Protein AF-A0A2L2XE47-F1 (afdb_monomer)

Solvent-accessible surface area (backbone atoms only — not comparable to full-atom values): 13866 Å² total; per-residue (Å²): 134,87,82,78,83,51,96,82,73,42,60,35,23,35,33,43,46,32,23,34,74,89,66,47,81,59,50,64,66,50,85,40,84,38,67,68,94,71,84,81,82,77,73,54,87,50,62,72,46,71,28,62,59,55,68,60,57,40,31,46,31,31,35,36,43,32,41,21,32,77,87,67,52,74,50,73,71,47,74,75,47,76,51,73,46,55,30,31,43,76,44,24,40,24,31,53,39,69,54,53,90,94,59,89,71,23,40,76,92,39,46,82,50,28,44,67,56,60,94,84,79,67,85,58,56,54,27,15,30,56,17,36,40,28,36,34,41,33,27,29,18,39,40,60,48,66,60,57,74,75,22,28,27,39,33,29,70,84,79,67,49,75,45,68,42,54,68,80,44,80,44,64,82,31,58,65,51,28,37,39,30,31,37,38,41,32,34,48,44,62,70,56,66,85,73,47,39,76,48,21,29,38,33,33,41,52,53,26,42,40,92,58,87,63,62,20,38,47,88,57,70,84,90,45,65,41,76,58,31,30,32,47,61,53,51,85,80,73,74,77,87,81,82,80,77,80,85,126

Secondary structure (DSSP, 8-state):
------TT--EEEEE-EEEETTS-EEEE---EE---S---PPPP-SSSS--HHHHTT-SEEEE--EEEETT-PBPPPPPPEEEE--EEEEEEEEEESSPPTTS---BTTBGGG-EE--SSSSPPPEEEET-EEEEEEEEES-EEE--HHHHEEEEETTT--EEE--EEEEEEEE-TTSSEEEEEEEEE--S-TTT--TTEEEEE--EEEESSSS-EEES--TT--EEEEEEEEEGGGSPPP---PPP-

Structure (mmCIF, N/CA/C/O backbone):
data_AF-A0A2L2XE47-F1
#
_entry.id   AF-A0A2L2XE47-F1
#
loop_
_atom_site.group_PDB
_atom_site.id
_atom_site.type_symbol
_atom_site.label_atom_id
_atom_site.label_alt_id
_atom_site.label_comp_id
_atom_site.label_asym_id
_atom_site.label_entity_id
_atom_site.label_seq_id
_atom_site.pdbx_PDB_ins_code
_atom_site.Cartn_x
_atom_site.Cartn_y
_atom_site.Cartn_z
_atom_site.occupancy
_atom_site.B_iso_or_equiv
_atom_site.auth_seq_id
_atom_site.auth_comp_id
_atom_site.auth_asym_id
_atom_site.auth_atom_id
_atom_site.pdbx_PDB_model_num
ATOM 1 N N . MET A 1 1 ? 23.969 4.074 -41.021 1.00 41.16 1 MET A N 1
ATOM 2 C CA . MET A 1 1 ? 22.843 4.127 -40.070 1.00 41.16 1 MET A CA 1
ATOM 3 C C . MET A 1 1 ? 21.646 4.543 -40.879 1.00 41.16 1 MET A C 1
ATOM 5 O O . MET A 1 1 ? 21.640 5.656 -41.383 1.00 41.16 1 MET A O 1
ATOM 9 N N . ASP A 1 2 ? 20.745 3.603 -41.116 1.00 39.09 2 ASP A N 1
ATOM 10 C CA . ASP A 1 2 ? 19.575 3.826 -41.949 1.00 39.09 2 ASP A CA 1
ATOM 11 C C . ASP A 1 2 ? 18.466 4.413 -41.070 1.00 39.09 2 ASP A C 1
ATOM 13 O O . ASP A 1 2 ? 17.917 3.735 -40.204 1.00 39.09 2 ASP A O 1
ATOM 17 N N . THR A 1 3 ? 18.236 5.717 -41.192 1.00 47.38 3 THR A N 1
ATOM 18 C CA . THR A 1 3 ? 17.184 6.438 -40.469 1.00 47.38 3 THR A CA 1
ATOM 19 C C . THR A 1 3 ? 15.950 6.541 -41.355 1.00 47.38 3 THR A C 1
ATOM 21 O O . THR A 1 3 ? 15.516 7.637 -41.708 1.00 47.38 3 THR A O 1
ATOM 24 N N . HIS A 1 4 ? 15.377 5.401 -41.728 1.00 45.72 4 HIS A N 1
ATOM 25 C CA . HIS A 1 4 ? 14.031 5.367 -42.284 1.00 45.72 4 HIS A CA 1
ATOM 26 C C . HIS A 1 4 ? 13.018 5.445 -41.137 1.00 45.72 4 HIS A C 1
ATOM 28 O O . HIS A 1 4 ? 12.511 4.443 -40.638 1.00 45.72 4 HIS A O 1
ATOM 34 N N . TYR A 1 5 ? 12.727 6.674 -40.706 1.00 49.41 5 TYR A N 1
ATOM 35 C CA . TYR A 1 5 ? 11.488 6.973 -39.991 1.00 49.41 5 TYR A CA 1
ATOM 36 C C . TYR A 1 5 ? 10.350 6.875 -41.015 1.00 49.41 5 TYR A C 1
ATOM 38 O O . TYR A 1 5 ? 9.949 7.866 -41.623 1.00 49.41 5 TYR A O 1
ATOM 46 N N . ASP A 1 6 ? 9.903 5.654 -41.297 1.00 59.91 6 ASP A N 1
ATOM 47 C CA . ASP A 1 6 ? 8.745 5.447 -42.156 1.00 59.91 6 ASP A CA 1
ATOM 48 C C . ASP A 1 6 ? 7.484 5.815 -41.365 1.00 59.91 6 ASP A C 1
ATOM 50 O O . ASP A 1 6 ? 7.226 5.286 -40.285 1.00 59.91 6 ASP A O 1
ATOM 54 N N . SER A 1 7 ? 6.690 6.745 -41.888 1.00 56.47 7 SER A N 1
ATOM 55 C CA . SER A 1 7 ? 5.414 7.178 -41.300 1.00 56.47 7 SER A CA 1
ATOM 56 C C . SER A 1 7 ? 4.385 6.043 -41.133 1.00 56.47 7 SER A C 1
ATOM 58 O O . SER A 1 7 ? 3.375 6.220 -40.449 1.00 56.47 7 SER A O 1
ATOM 60 N N . GLY A 1 8 ? 4.645 4.872 -41.728 1.00 61.16 8 GLY A N 1
ATOM 61 C CA . GLY A 1 8 ? 3.890 3.637 -41.517 1.00 61.16 8 GLY A CA 1
ATOM 62 C C . GLY A 1 8 ? 4.333 2.792 -40.316 1.00 61.16 8 GLY A C 1
ATOM 63 O O . GLY A 1 8 ? 3.634 1.838 -39.972 1.00 61.16 8 GLY A O 1
ATOM 64 N N . ASN A 1 9 ? 5.455 3.116 -39.665 1.00 72.50 9 ASN A N 1
ATOM 65 C CA . ASN A 1 9 ? 6.064 2.252 -38.661 1.00 72.50 9 ASN A CA 1
ATOM 66 C C . ASN A 1 9 ? 5.392 2.435 -37.288 1.00 72.50 9 ASN A C 1
ATOM 68 O O . ASN A 1 9 ? 5.553 3.457 -36.618 1.00 72.50 9 ASN A O 1
ATOM 72 N N . ARG A 1 10 ? 4.571 1.459 -36.884 1.00 84.56 10 ARG A N 1
ATOM 73 C CA . ARG A 1 10 ? 3.779 1.502 -35.644 1.00 84.56 10 ARG A C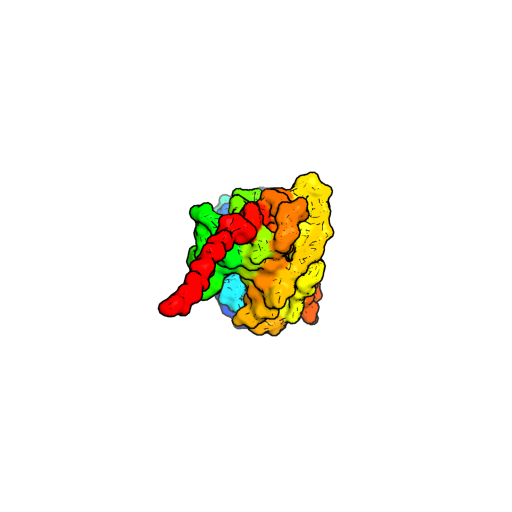A 1
ATOM 74 C C . ARG A 1 10 ? 4.278 0.463 -34.655 1.00 84.56 10 ARG A C 1
ATOM 76 O O . ARG A 1 10 ? 4.483 -0.688 -35.029 1.00 84.56 10 ARG A O 1
ATOM 83 N N . GLN A 1 11 ? 4.387 0.854 -33.386 1.00 89.62 11 GLN A N 1
ATOM 84 C CA . GLN A 1 11 ? 4.669 -0.084 -32.302 1.00 89.62 11 GLN A CA 1
ATOM 85 C C . GLN A 1 11 ? 3.565 -1.145 -32.220 1.00 89.62 11 GLN A C 1
ATOM 87 O O . GLN A 1 11 ? 2.381 -0.822 -32.106 1.00 89.62 11 GLN A O 1
ATOM 92 N N . TYR A 1 12 ? 3.983 -2.404 -32.220 1.00 93.06 12 TYR A N 1
ATOM 93 C CA . TYR A 1 12 ? 3.144 -3.578 -32.009 1.00 93.06 12 TYR A CA 1
ATOM 94 C C . TYR A 1 12 ? 3.349 -4.187 -30.622 1.00 93.06 12 TYR A C 1
ATOM 96 O O . TYR A 1 12 ? 2.395 -4.657 -30.002 1.00 93.06 12 TYR A O 1
ATOM 104 N N . ALA A 1 13 ? 4.583 -4.169 -30.121 1.00 95.75 13 ALA A N 1
ATOM 105 C CA . ALA A 1 13 ? 4.912 -4.707 -28.811 1.00 95.75 13 ALA A CA 1
ATOM 106 C C . ALA A 1 13 ? 6.063 -3.949 -28.152 1.00 95.75 13 ALA A C 1
ATOM 108 O O . ALA A 1 13 ? 6.815 -3.235 -28.817 1.00 95.75 13 ALA A O 1
ATOM 109 N N . TYR A 1 14 ? 6.226 -4.149 -26.847 1.00 96.06 14 TYR A N 1
ATOM 110 C CA . TYR A 1 14 ? 7.362 -3.647 -26.080 1.00 96.06 14 TYR A CA 1
ATOM 111 C C . TYR A 1 14 ? 7.822 -4.643 -25.018 1.00 96.06 14 TYR A C 1
ATOM 113 O O . TYR A 1 14 ? 7.086 -5.547 -24.632 1.00 96.06 14 TYR A O 1
ATOM 121 N N . GLN A 1 15 ? 9.048 -4.461 -24.530 1.00 96.81 15 GLN A N 1
ATOM 122 C CA . GLN A 1 15 ? 9.590 -5.185 -23.384 1.00 96.81 15 GLN A CA 1
ATOM 123 C C . GLN A 1 15 ? 10.389 -4.228 -22.506 1.00 96.81 15 GLN A C 1
ATOM 125 O O . GLN A 1 15 ? 11.232 -3.481 -23.007 1.00 96.81 15 GLN A O 1
ATOM 130 N N . ILE A 1 16 ? 10.133 -4.274 -21.199 1.00 96.62 16 ILE A N 1
ATOM 131 C CA . ILE A 1 16 ? 10.773 -3.424 -20.197 1.00 96.62 16 ILE A CA 1
ATOM 132 C C . ILE A 1 16 ? 11.303 -4.305 -19.055 1.00 96.62 16 ILE A C 1
ATOM 134 O O . ILE A 1 16 ? 10.522 -4.781 -18.226 1.00 96.62 16 ILE A O 1
ATOM 138 N N . PRO A 1 17 ? 12.622 -4.534 -18.977 1.00 96.81 17 PRO A N 1
ATOM 139 C CA . PRO A 1 17 ? 13.262 -5.021 -17.771 1.00 96.81 17 PRO A CA 1
ATOM 140 C C . PRO A 1 17 ? 13.484 -3.879 -16.778 1.00 96.81 17 PRO A C 1
ATOM 142 O O . PRO A 1 17 ? 13.877 -2.767 -17.143 1.00 96.81 17 PRO A O 1
ATOM 145 N N . PHE A 1 18 ? 13.297 -4.204 -15.508 1.00 96.81 18 PHE A N 1
ATOM 146 C CA . PHE A 1 18 ? 13.560 -3.350 -14.366 1.00 96.81 18 PHE A CA 1
ATOM 147 C C . PHE A 1 18 ? 14.605 -4.002 -13.473 1.00 96.81 18 PHE A C 1
ATOM 149 O O . PHE A 1 18 ? 14.530 -5.198 -13.177 1.00 96.81 18 PHE A O 1
ATOM 156 N N . SER A 1 19 ? 15.552 -3.208 -12.995 1.00 97.19 19 SER A N 1
ATOM 157 C CA . SER A 1 19 ? 16.570 -3.645 -12.046 1.00 97.19 19 SER A CA 1
ATOM 158 C C . SER A 1 19 ? 16.670 -2.687 -10.872 1.00 97.19 19 SER A C 1
ATOM 160 O O . SER A 1 19 ? 16.299 -1.521 -10.972 1.00 97.19 19 SER A O 1
ATOM 162 N N . THR A 1 20 ? 17.209 -3.146 -9.749 1.00 96.38 20 THR A N 1
ATOM 163 C CA . THR A 1 20 ? 17.696 -2.241 -8.708 1.00 96.38 20 THR A CA 1
ATOM 164 C C . THR A 1 20 ? 18.869 -1.427 -9.252 1.00 96.38 20 THR A C 1
ATOM 166 O O . THR A 1 20 ? 19.526 -1.824 -10.218 1.00 96.38 20 THR A O 1
ATOM 169 N N . ARG A 1 21 ? 19.207 -0.319 -8.587 1.00 90.38 21 ARG A N 1
ATOM 170 C CA . ARG A 1 21 ? 20.418 0.458 -8.904 1.00 90.38 21 ARG A CA 1
ATOM 171 C C . ARG A 1 21 ? 21.719 -0.358 -8.810 1.00 90.38 21 ARG A C 1
ATOM 173 O O . ARG A 1 21 ? 22.702 -0.041 -9.466 1.00 90.38 21 ARG A O 1
ATOM 180 N N . THR A 1 22 ? 21.722 -1.430 -8.016 1.00 89.75 22 THR A N 1
ATOM 181 C CA . THR A 1 22 ? 22.846 -2.378 -7.905 1.00 89.75 22 THR A CA 1
ATOM 182 C C . THR A 1 22 ? 22.884 -3.416 -9.034 1.00 89.75 22 THR A C 1
ATOM 184 O O . THR A 1 22 ? 23.756 -4.280 -9.031 1.00 89.75 22 THR A O 1
ATOM 187 N N . GLY A 1 23 ? 21.951 -3.353 -9.990 1.00 90.12 23 GLY A N 1
ATOM 188 C CA . GLY A 1 23 ? 21.895 -4.234 -11.157 1.00 90.12 23 GLY A CA 1
ATOM 189 C C . GLY A 1 23 ? 21.165 -5.562 -10.936 1.00 90.12 23 GLY A C 1
ATOM 190 O O . GLY A 1 23 ? 21.194 -6.417 -11.819 1.00 90.12 23 GLY A O 1
ATOM 191 N N . MET A 1 24 ? 20.493 -5.766 -9.796 1.00 95.38 24 MET A N 1
ATOM 192 C CA . MET A 1 24 ? 19.696 -6.979 -9.571 1.00 95.38 24 MET A CA 1
ATOM 193 C C . MET A 1 24 ? 18.373 -6.884 -10.328 1.00 95.38 24 MET A C 1
ATOM 195 O O . MET A 1 24 ? 17.676 -5.879 -10.208 1.00 95.38 24 MET A O 1
ATOM 199 N N . SER A 1 25 ? 18.003 -7.925 -11.075 1.00 95.50 25 SER A N 1
ATOM 200 C CA . SER A 1 25 ? 16.709 -7.971 -11.767 1.00 95.50 25 SER A CA 1
ATOM 201 C C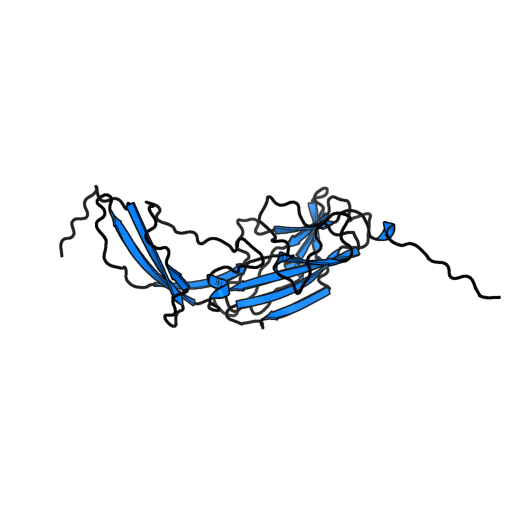 . SER A 1 25 ? 15.547 -7.920 -10.768 1.00 95.50 25 SER A C 1
ATOM 203 O O . SER A 1 25 ? 15.545 -8.651 -9.778 1.00 95.50 25 SER A O 1
ATOM 205 N N . VAL A 1 26 ? 14.569 -7.052 -11.029 1.00 94.94 26 VAL A N 1
ATOM 206 C CA . VAL A 1 26 ? 13.341 -6.893 -10.230 1.00 94.94 26 VAL A CA 1
ATOM 207 C C . VAL A 1 26 ? 12.153 -7.505 -10.959 1.00 94.94 26 VAL A C 1
ATOM 209 O O . VAL A 1 26 ? 11.362 -8.236 -10.367 1.00 94.94 26 VAL A O 1
ATOM 212 N N . MET A 1 27 ? 12.023 -7.195 -12.247 1.00 94.06 27 MET A N 1
ATOM 213 C CA . MET A 1 27 ? 10.946 -7.661 -13.112 1.00 94.06 27 MET A CA 1
ATOM 214 C C . MET A 1 27 ? 11.395 -7.566 -14.569 1.00 94.06 27 MET A C 1
ATOM 216 O O . MET A 1 27 ? 12.143 -6.666 -14.932 1.00 94.06 27 MET A O 1
ATOM 220 N N . ASP A 1 28 ? 10.873 -8.445 -15.415 1.00 95.19 28 ASP A N 1
ATOM 221 C CA . ASP A 1 28 ? 10.879 -8.277 -16.864 1.00 95.19 28 ASP A CA 1
ATOM 222 C C . ASP A 1 28 ? 9.444 -8.470 -17.355 1.00 95.19 28 ASP A C 1
ATOM 224 O O . ASP A 1 28 ? 8.791 -9.447 -16.985 1.00 95.19 28 ASP A O 1
ATOM 228 N N . THR A 1 29 ? 8.922 -7.523 -18.135 1.00 95.00 29 THR A N 1
ATOM 229 C CA . THR A 1 29 ? 7.567 -7.646 -18.690 1.00 95.00 29 THR A CA 1
ATOM 230 C C . THR A 1 29 ? 7.447 -8.792 -19.694 1.00 95.00 29 THR A C 1
ATOM 232 O O . THR A 1 29 ? 6.333 -9.207 -20.005 1.00 95.00 29 THR A O 1
ATOM 235 N N . GLY A 1 30 ? 8.567 -9.268 -20.248 1.00 95.12 30 GLY A N 1
ATOM 236 C CA . GLY A 1 30 ? 8.563 -10.029 -21.491 1.00 95.12 30 GLY A CA 1
ATOM 237 C C . GLY A 1 30 ? 8.033 -9.184 -22.655 1.00 95.12 30 GLY A C 1
ATOM 238 O O . GLY A 1 30 ? 7.841 -7.971 -22.529 1.00 95.12 30 GLY A O 1
ATOM 239 N N . MET A 1 31 ? 7.797 -9.825 -23.801 1.00 95.50 31 MET A N 1
ATOM 240 C CA . MET A 1 31 ? 7.168 -9.173 -24.950 1.00 95.50 31 MET A CA 1
ATOM 241 C C . MET A 1 31 ? 5.678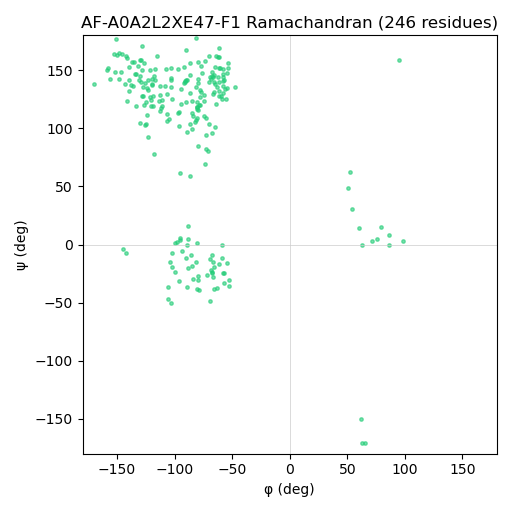 -8.956 -24.666 1.00 95.50 31 MET A C 1
ATOM 243 O O . MET A 1 31 ? 4.886 -9.897 -24.654 1.00 95.50 31 MET A O 1
ATOM 247 N N . VAL A 1 32 ? 5.294 -7.703 -24.459 1.00 94.94 32 VAL A N 1
ATOM 248 C CA . VAL A 1 32 ? 3.908 -7.284 -24.261 1.00 94.94 32 VAL A CA 1
ATOM 249 C C . VAL A 1 32 ? 3.363 -6.784 -25.590 1.00 94.94 32 VAL A C 1
ATOM 251 O O . VAL A 1 32 ? 3.809 -5.752 -26.088 1.00 94.94 32 VAL A O 1
ATOM 254 N N . ILE A 1 33 ? 2.390 -7.498 -26.160 1.00 95.12 33 ILE A N 1
ATOM 255 C CA . ILE A 1 33 ? 1.682 -7.071 -27.376 1.00 95.12 33 ILE A CA 1
ATOM 256 C C . ILE A 1 33 ? 0.798 -5.875 -27.017 1.00 95.12 33 ILE A C 1
ATOM 258 O O . ILE A 1 33 ? -0.233 -6.020 -26.360 1.00 95.12 33 ILE A O 1
ATOM 262 N N . SER A 1 34 ? 1.240 -4.679 -27.396 1.00 92.25 34 SER A N 1
ATOM 263 C CA . SER A 1 34 ? 0.568 -3.417 -27.115 1.00 92.25 34 SER A CA 1
ATOM 264 C C . SER A 1 34 ? 1.209 -2.275 -27.904 1.00 92.25 34 SER A C 1
ATOM 266 O O . SER A 1 34 ? 2.431 -2.120 -27.944 1.00 92.25 34 SER A O 1
ATOM 268 N N . SER A 1 35 ? 0.366 -1.405 -28.457 1.00 88.44 35 SER A N 1
ATOM 269 C CA . SER A 1 35 ? 0.768 -0.113 -29.022 1.00 88.44 35 SER A CA 1
ATOM 270 C C . SER A 1 35 ? 0.776 1.014 -27.977 1.00 88.44 35 SER A C 1
ATOM 272 O O . SER A 1 35 ? 0.925 2.184 -28.327 1.00 88.44 35 SER A O 1
ATOM 274 N N . GLY A 1 36 ? 0.534 0.691 -26.702 1.00 87.62 36 GLY A N 1
ATOM 275 C CA . GLY A 1 36 ? 0.513 1.655 -25.609 1.00 87.62 36 GLY A CA 1
ATOM 276 C C . GLY A 1 36 ? 1.891 2.269 -25.368 1.00 87.62 36 GLY A C 1
ATOM 277 O O . GLY A 1 36 ? 2.906 1.577 -25.393 1.00 87.62 36 GLY A O 1
ATOM 278 N N . GLN A 1 37 ? 1.912 3.573 -25.102 1.00 86.31 37 GLN A N 1
ATOM 279 C CA . GLN A 1 37 ? 3.132 4.332 -24.793 1.00 86.31 37 GLN A CA 1
ATOM 280 C C . GLN A 1 37 ? 3.385 4.466 -23.285 1.00 86.31 37 GLN A C 1
ATOM 282 O O . GLN A 1 37 ? 4.286 5.180 -22.856 1.00 86.31 37 GLN A O 1
ATOM 287 N N . SER A 1 38 ? 2.573 3.802 -22.465 1.00 87.12 38 SER A N 1
ATOM 288 C CA . SER A 1 38 ? 2.709 3.785 -21.017 1.00 87.12 38 SER A CA 1
ATOM 289 C C . SER A 1 38 ? 2.558 2.364 -20.491 1.00 87.12 38 SER A C 1
ATOM 291 O O . SER A 1 38 ? 1.808 1.547 -21.029 1.00 87.12 38 SER A O 1
ATOM 293 N N . TYR A 1 39 ? 3.285 2.080 -19.415 1.00 86.94 39 TYR A N 1
ATOM 294 C CA . TYR A 1 39 ? 3.180 0.836 -18.671 1.00 86.94 39 TYR A CA 1
ATOM 295 C C . TYR A 1 39 ? 2.782 1.156 -17.234 1.00 86.94 39 TYR A C 1
ATOM 297 O O . TYR A 1 39 ? 3.446 1.931 -16.543 1.00 86.94 39 TYR A O 1
ATOM 305 N N . VAL A 1 40 ? 1.682 0.558 -16.783 1.00 83.06 40 VAL A N 1
ATOM 306 C CA . VAL A 1 40 ? 1.207 0.681 -15.406 1.00 83.06 40 VAL A CA 1
ATOM 307 C C . VAL A 1 40 ? 1.495 -0.633 -14.706 1.00 83.06 40 VAL A C 1
ATOM 309 O O . VAL A 1 40 ? 0.881 -1.653 -15.004 1.00 83.06 40 VAL A O 1
ATOM 312 N N . TYR A 1 41 ? 2.411 -0.609 -13.744 1.00 78.25 41 TYR A N 1
ATOM 313 C CA . TYR A 1 41 ? 2.669 -1.795 -12.942 1.00 78.25 41 TYR A CA 1
ATOM 314 C C . TYR A 1 41 ? 1.479 -2.091 -12.008 1.00 78.25 41 TYR A C 1
ATOM 316 O O . TYR A 1 41 ? 0.912 -1.154 -11.414 1.00 78.25 41 TYR A O 1
ATOM 324 N N . PRO A 1 42 ? 1.115 -3.375 -11.836 1.00 72.38 42 PRO A N 1
ATOM 325 C CA . PRO A 1 42 ? 0.013 -3.771 -10.973 1.00 72.38 42 PRO A CA 1
ATOM 326 C C . PRO A 1 42 ? 0.356 -3.541 -9.496 1.00 72.38 42 PRO A C 1
ATOM 328 O O . PRO A 1 42 ? 1.495 -3.718 -9.060 1.00 72.38 42 PRO A O 1
ATOM 331 N N . LYS A 1 43 ? -0.651 -3.144 -8.713 1.00 73.75 43 LYS A N 1
ATOM 332 C CA . LYS A 1 43 ? -0.569 -3.137 -7.245 1.00 73.75 43 LYS A CA 1
ATOM 333 C C . LYS A 1 43 ? -0.548 -4.575 -6.711 1.00 73.75 43 LYS A C 1
ATOM 335 O O . LYS A 1 43 ? -0.953 -5.501 -7.411 1.00 73.75 43 LYS A O 1
ATOM 340 N N . ALA A 1 44 ? -0.126 -4.766 -5.461 1.00 80.88 44 ALA A N 1
ATOM 341 C CA . ALA A 1 44 ? -0.271 -6.068 -4.811 1.00 80.88 44 ALA A CA 1
ATOM 342 C C . ALA A 1 44 ? -1.752 -6.482 -4.771 1.00 80.88 44 ALA A C 1
ATOM 344 O O . ALA A 1 44 ? -2.585 -5.734 -4.261 1.00 80.88 44 ALA A O 1
ATOM 345 N N . ALA A 1 45 ? -2.062 -7.665 -5.301 1.00 75.00 45 ALA A N 1
ATOM 346 C CA . ALA A 1 45 ? -3.434 -8.166 -5.393 1.00 75.00 45 ALA A CA 1
ATOM 347 C C . ALA A 1 45 ? -3.882 -8.939 -4.142 1.00 75.00 45 ALA A C 1
ATOM 349 O O . ALA A 1 45 ? -5.075 -9.103 -3.916 1.00 75.00 45 ALA A O 1
ATOM 350 N N . THR A 1 46 ? -2.941 -9.435 -3.333 1.00 87.44 46 THR A N 1
ATOM 351 C CA . THR A 1 46 ? -3.240 -10.272 -2.165 1.00 87.44 46 THR A CA 1
ATOM 352 C C . THR A 1 46 ? -2.415 -9.835 -0.951 1.00 87.44 46 THR A C 1
ATOM 354 O O . THR A 1 46 ? -1.343 -9.222 -1.084 1.00 87.44 46 THR A O 1
ATOM 357 N N . PRO A 1 47 ? -2.872 -10.154 0.270 1.00 86.19 47 PRO A N 1
ATOM 358 C CA . PRO A 1 47 ? -2.129 -9.794 1.471 1.00 86.19 47 PRO A CA 1
ATOM 359 C C . PRO A 1 47 ? -0.858 -10.640 1.652 1.00 86.19 47 PRO A C 1
ATOM 361 O O . PRO A 1 47 ? 0.125 -10.159 2.226 1.00 86.19 47 PRO A O 1
ATOM 364 N N . VAL A 1 48 ? -0.836 -11.858 1.102 1.00 89.94 48 VAL A N 1
ATOM 365 C CA . VAL A 1 48 ? 0.312 -12.780 1.151 1.00 89.94 48 VAL A CA 1
ATOM 366 C C . VAL A 1 48 ? 1.393 -12.442 0.127 1.00 89.94 48 VAL A C 1
ATOM 368 O O . VAL A 1 48 ? 2.571 -12.646 0.405 1.00 89.94 48 VAL A O 1
ATOM 371 N N . SER A 1 49 ? 1.024 -11.875 -1.024 1.00 89.25 49 SER A N 1
ATOM 372 C CA . SER A 1 49 ? 1.961 -11.580 -2.111 1.00 89.25 49 SER A CA 1
ATOM 373 C C . SER A 1 49 ? 2.240 -10.075 -2.196 1.00 89.25 49 SER A C 1
ATOM 375 O O . SER A 1 49 ? 1.364 -9.315 -2.617 1.00 89.25 49 SER A O 1
ATOM 377 N N . PRO A 1 50 ? 3.429 -9.597 -1.777 1.00 89.38 50 PRO A N 1
ATOM 378 C CA . PRO A 1 50 ? 3.828 -8.207 -1.982 1.00 89.38 50 PRO A CA 1
ATOM 379 C C . PRO A 1 50 ? 3.926 -7.820 -3.456 1.00 89.38 50 PRO A C 1
ATOM 381 O O . PRO A 1 50 ? 4.033 -8.675 -4.333 1.00 89.38 50 PRO A O 1
ATOM 384 N N . SER A 1 51 ? 3.907 -6.509 -3.717 1.00 89.44 51 SER A N 1
ATOM 385 C CA . SER A 1 51 ? 4.290 -5.975 -5.023 1.00 89.44 51 SER A CA 1
ATOM 386 C C . SER A 1 51 ? 5.750 -6.349 -5.304 1.00 89.44 51 SER A C 1
ATOM 388 O O . SER A 1 51 ? 6.552 -6.500 -4.376 1.00 89.44 51 SER A O 1
ATOM 390 N N . VAL A 1 52 ? 6.115 -6.483 -6.582 1.00 91.00 52 VAL A N 1
ATOM 391 C CA . VAL A 1 52 ? 7.509 -6.766 -6.976 1.00 91.00 52 VAL A CA 1
ATOM 392 C C . VAL A 1 52 ? 8.474 -5.702 -6.445 1.00 91.00 52 VAL A C 1
ATOM 394 O O . VAL A 1 52 ? 9.584 -6.026 -6.032 1.00 91.00 52 VAL A O 1
ATOM 397 N N . TRP A 1 53 ? 8.012 -4.454 -6.363 1.00 91.69 53 TRP A N 1
ATOM 398 C CA . TRP A 1 53 ? 8.772 -3.309 -5.872 1.00 91.69 53 TRP A CA 1
ATOM 399 C C . TRP A 1 53 ? 9.040 -3.383 -4.371 1.00 91.69 53 TRP A C 1
ATOM 401 O O . TRP A 1 53 ? 10.186 -3.280 -3.945 1.00 91.69 53 TRP A O 1
ATOM 411 N N . TRP A 1 54 ? 8.020 -3.657 -3.554 1.00 92.44 54 TRP A N 1
ATOM 412 C CA . TRP A 1 54 ? 8.238 -3.852 -2.121 1.00 92.44 54 TRP A CA 1
ATOM 413 C C . TRP A 1 54 ? 9.080 -5.097 -1.844 1.00 92.44 54 TRP A C 1
ATOM 415 O O . TRP A 1 54 ? 9.939 -5.107 -0.962 1.00 92.44 54 TRP A O 1
ATOM 425 N N . ASN A 1 55 ? 8.856 -6.169 -2.608 1.00 92.62 55 ASN A N 1
ATOM 426 C CA . ASN A 1 55 ? 9.597 -7.412 -2.438 1.00 92.62 55 ASN A CA 1
ATOM 427 C C . ASN A 1 55 ? 11.080 -7.269 -2.806 1.00 92.62 55 ASN A C 1
ATOM 429 O O . ASN A 1 55 ? 11.912 -7.967 -2.231 1.00 92.62 55 ASN A O 1
ATOM 433 N N . SER A 1 56 ? 11.424 -6.343 -3.709 1.00 93.81 56 SER A N 1
ATOM 434 C CA . SER A 1 56 ? 12.811 -6.100 -4.113 1.00 93.81 56 SER A CA 1
ATOM 435 C C . SER A 1 56 ? 13.666 -5.463 -3.016 1.00 93.81 56 SER A C 1
ATOM 437 O O . SER A 1 56 ? 14.882 -5.391 -3.180 1.00 93.81 56 SER A O 1
ATOM 439 N N . ARG A 1 57 ? 13.056 -4.955 -1.931 1.00 94.44 57 ARG A N 1
ATOM 440 C CA . ARG A 1 57 ? 13.749 -4.258 -0.827 1.00 94.44 57 ARG A CA 1
ATOM 441 C C . ARG A 1 57 ? 14.622 -3.091 -1.293 1.00 94.44 57 ARG A C 1
ATOM 443 O O . ARG A 1 57 ? 15.634 -2.772 -0.676 1.00 94.44 57 ARG A O 1
ATOM 450 N N . ALA A 1 58 ? 14.214 -2.455 -2.382 1.00 94.88 58 ALA A N 1
ATOM 451 C CA . ALA A 1 58 ? 14.884 -1.309 -2.970 1.00 94.88 58 ALA A CA 1
ATOM 452 C C . ALA A 1 58 ? 13.866 -0.188 -3.176 1.00 94.88 58 ALA A C 1
ATOM 454 O O . ALA A 1 58 ? 12.671 -0.391 -2.994 1.00 94.88 58 ALA A O 1
ATOM 455 N N . TRP A 1 59 ? 14.356 0.989 -3.536 1.00 93.88 59 TRP A N 1
ATOM 456 C CA . TRP A 1 59 ? 13.517 2.131 -3.902 1.00 93.88 59 TRP A CA 1
ATOM 457 C C . TRP A 1 59 ? 14.106 2.952 -5.056 1.00 93.88 59 TRP A C 1
ATOM 459 O O . TRP A 1 59 ? 13.434 3.826 -5.590 1.00 93.88 59 TRP A O 1
ATOM 469 N N . GLN A 1 60 ? 15.341 2.638 -5.463 1.00 95.38 60 GLN A N 1
ATOM 470 C CA . GLN A 1 60 ? 16.029 3.202 -6.620 1.00 95.38 60 GLN A CA 1
ATOM 471 C C . GLN A 1 60 ? 16.212 2.101 -7.659 1.00 95.38 60 GLN A C 1
ATOM 473 O O . GLN A 1 60 ? 16.738 1.019 -7.354 1.00 95.38 60 GLN A O 1
ATOM 478 N N . TYR A 1 61 ? 15.794 2.391 -8.880 1.00 96.19 61 TYR A N 1
ATOM 479 C CA . TYR A 1 61 ? 15.650 1.412 -9.938 1.00 96.19 61 TYR A CA 1
ATOM 480 C C . TYR A 1 61 ? 16.179 1.950 -11.258 1.00 96.19 61 TYR A C 1
ATOM 482 O O . TYR A 1 61 ? 16.217 3.156 -11.475 1.00 96.19 61 TYR A O 1
ATOM 490 N N . GLY A 1 62 ? 16.537 1.028 -12.140 1.00 96.44 62 GLY A N 1
ATOM 491 C CA . GLY A 1 62 ? 16.840 1.289 -13.535 1.00 96.44 62 GLY A CA 1
ATOM 492 C C . GLY A 1 62 ? 15.848 0.567 -14.440 1.00 96.44 62 GLY A C 1
ATOM 493 O O . GLY A 1 62 ? 15.323 -0.493 -14.086 1.00 96.44 62 GLY A O 1
ATOM 494 N N . TRP A 1 63 ? 15.604 1.125 -15.618 1.00 96.12 63 TRP A N 1
ATOM 495 C CA . TRP A 1 63 ? 14.852 0.484 -16.690 1.00 96.12 63 TRP A CA 1
ATOM 496 C C . TRP A 1 63 ? 15.472 0.788 -18.049 1.00 96.12 63 TRP A C 1
ATOM 498 O O . TRP A 1 63 ? 16.229 1.741 -18.227 1.00 96.12 63 TRP A O 1
ATOM 508 N N . ARG A 1 64 ? 15.137 -0.044 -19.026 1.00 96.38 64 ARG A N 1
ATOM 509 C CA . ARG A 1 64 ? 15.374 0.194 -20.454 1.00 96.38 64 ARG A CA 1
ATOM 510 C C . ARG A 1 64 ? 14.220 -0.418 -21.229 1.00 96.38 64 ARG A C 1
ATOM 512 O O . ARG A 1 64 ? 13.494 -1.239 -20.681 1.00 96.38 64 ARG A O 1
ATOM 519 N N . ILE A 1 65 ? 14.051 -0.050 -22.487 1.00 96.81 65 ILE A N 1
ATOM 520 C CA . ILE A 1 65 ? 12.961 -0.562 -23.318 1.00 96.81 65 ILE A CA 1
ATOM 521 C C . ILE A 1 65 ? 13.481 -0.982 -24.682 1.00 96.81 65 ILE A C 1
ATOM 523 O O . ILE A 1 65 ? 14.405 -0.376 -25.221 1.00 96.81 65 ILE A O 1
ATOM 527 N N . LYS A 1 66 ? 12.871 -2.018 -25.241 1.00 95.94 66 LYS A N 1
ATOM 528 C CA . LYS A 1 66 ? 12.890 -2.280 -26.678 1.00 95.94 66 LYS A CA 1
ATOM 529 C C . LYS A 1 66 ? 11.464 -2.444 -27.174 1.00 95.94 66 LYS A C 1
ATOM 531 O O . LYS A 1 66 ? 10.568 -2.777 -26.392 1.00 95.94 66 LYS A O 1
ATOM 536 N N . VAL A 1 67 ? 11.265 -2.202 -28.459 1.00 95.88 67 VAL A N 1
ATOM 537 C CA . VAL A 1 67 ? 9.959 -2.272 -29.109 1.00 95.88 67 VAL A CA 1
ATOM 538 C C . VAL A 1 67 ? 10.029 -3.133 -30.359 1.00 95.88 67 VAL A C 1
ATOM 540 O O . VAL A 1 67 ? 11.100 -3.331 -30.928 1.00 95.88 67 VAL A O 1
ATOM 543 N N . TRP A 1 68 ? 8.874 -3.630 -30.778 1.00 94.94 68 TRP A N 1
ATOM 544 C CA . TRP A 1 68 ? 8.693 -4.285 -32.065 1.00 94.94 68 TRP A CA 1
ATOM 545 C C . TRP A 1 68 ? 7.719 -3.482 -32.903 1.00 94.94 68 TRP A C 1
ATOM 547 O O . TRP A 1 68 ? 6.724 -2.971 -32.374 1.00 94.94 68 TRP A O 1
ATOM 557 N N . ASP A 1 69 ? 7.986 -3.399 -34.198 1.00 91.56 69 ASP A N 1
ATOM 558 C CA . ASP A 1 69 ? 7.034 -2.849 -35.153 1.00 91.56 69 ASP A CA 1
ATOM 559 C C . ASP A 1 69 ? 5.958 -3.864 -35.579 1.00 91.56 69 ASP A C 1
ATOM 561 O O . ASP A 1 69 ? 5.953 -5.027 -35.164 1.00 91.56 69 ASP A O 1
ATOM 565 N N . ALA A 1 70 ? 5.023 -3.413 -36.417 1.00 88.81 70 ALA A N 1
ATOM 566 C CA . ALA A 1 70 ? 3.929 -4.222 -36.954 1.00 88.81 70 ALA A CA 1
ATOM 567 C C . ALA A 1 70 ? 4.381 -5.424 -37.805 1.00 88.81 70 ALA A C 1
ATOM 569 O O . ALA A 1 70 ? 3.583 -6.335 -38.026 1.00 88.81 70 ALA A O 1
ATOM 570 N N . TRP A 1 71 ? 5.634 -5.449 -38.264 1.00 89.12 71 TRP A N 1
ATOM 571 C CA . TRP A 1 71 ? 6.221 -6.558 -39.019 1.00 89.12 71 TRP A CA 1
ATOM 572 C C . TRP A 1 71 ? 7.049 -7.497 -38.134 1.00 89.12 71 TRP A C 1
ATOM 574 O O . TRP A 1 71 ? 7.610 -8.475 -38.627 1.00 89.12 71 TRP A O 1
ATOM 584 N N . GLY A 1 72 ? 7.093 -7.237 -36.824 1.00 88.62 72 GLY A N 1
ATOM 585 C CA . GLY A 1 72 ? 7.826 -8.041 -35.854 1.00 88.62 72 GLY A CA 1
ATOM 586 C C . GLY A 1 72 ? 9.326 -7.756 -35.829 1.00 88.62 72 GLY A C 1
ATOM 587 O O . GLY A 1 72 ? 10.072 -8.553 -35.259 1.00 88.62 72 GLY A O 1
ATOM 588 N N . LEU A 1 73 ? 9.786 -6.645 -36.413 1.00 92.31 73 LEU A N 1
ATOM 589 C CA . LEU A 1 73 ? 11.187 -6.248 -36.339 1.00 92.31 73 LEU A CA 1
ATOM 590 C C . LEU A 1 73 ? 11.486 -5.626 -34.971 1.00 92.31 73 LEU A C 1
ATOM 592 O O . LEU A 1 73 ? 10.808 -4.699 -34.532 1.00 92.31 73 LEU A O 1
ATOM 596 N N . GLU A 1 74 ? 12.513 -6.146 -34.299 1.00 94.62 74 GLU A N 1
ATOM 597 C CA . GLU A 1 74 ? 12.962 -5.688 -32.982 1.00 94.62 74 GLU A CA 1
ATOM 598 C C . GLU A 1 74 ? 13.856 -4.441 -33.088 1.00 94.62 74 GLU A C 1
ATOM 600 O O . GLU A 1 74 ? 14.801 -4.400 -33.879 1.00 94.62 74 GLU A O 1
ATOM 605 N N . SER A 1 75 ? 13.615 -3.447 -32.230 1.00 94.62 75 SER A N 1
ATOM 606 C CA . SER A 1 75 ? 14.539 -2.331 -32.024 1.00 94.62 75 SER A CA 1
ATOM 607 C C . SER A 1 75 ? 15.730 -2.743 -31.148 1.00 94.62 75 SER A C 1
ATOM 609 O O . SER A 1 75 ? 15.581 -3.566 -30.243 1.00 94.62 75 SER A O 1
ATOM 611 N N . PRO A 1 76 ? 16.897 -2.085 -31.270 1.00 96.62 76 PRO A N 1
ATOM 612 C CA . PRO A 1 76 ? 17.894 -2.116 -30.206 1.00 96.62 76 PRO A CA 1
ATOM 613 C C . PRO A 1 76 ? 17.288 -1.686 -28.861 1.00 96.62 76 PRO A C 1
ATOM 615 O O . PRO A 1 76 ? 16.306 -0.936 -28.815 1.00 96.62 76 PRO A O 1
ATOM 618 N N . TRP A 1 77 ? 17.901 -2.123 -27.762 1.00 97.25 77 TRP A N 1
ATOM 619 C CA . TRP A 1 77 ? 17.577 -1.597 -26.438 1.00 97.25 77 TRP A CA 1
ATOM 620 C C . TRP A 1 77 ? 17.862 -0.097 -26.366 1.00 97.25 77 TRP A C 1
ATOM 622 O O . TRP A 1 77 ? 18.898 0.371 -26.842 1.00 97.25 77 TRP A O 1
ATOM 632 N N . SER A 1 78 ? 16.979 0.643 -25.702 1.00 96.56 78 SER A N 1
ATOM 633 C CA . SER A 1 78 ? 17.250 2.016 -25.298 1.00 96.56 78 SER A CA 1
ATOM 634 C C . SER A 1 78 ? 18.438 2.077 -24.336 1.00 96.56 78 SER A C 1
ATOM 636 O O . SER A 1 78 ? 18.775 1.102 -23.652 1.00 96.56 78 SER A O 1
ATOM 638 N N . ASN A 1 79 ? 19.013 3.271 -24.196 1.00 96.50 79 ASN A N 1
ATOM 639 C CA . ASN A 1 79 ? 19.868 3.563 -23.051 1.00 96.50 79 ASN A CA 1
ATOM 640 C C . ASN A 1 79 ? 19.084 3.346 -21.747 1.00 96.50 79 ASN A C 1
ATOM 642 O O . ASN A 1 79 ? 17.872 3.587 -21.698 1.00 96.50 79 ASN A O 1
ATOM 646 N N . GLY A 1 80 ? 19.785 2.892 -20.707 1.00 94.38 80 GLY A N 1
ATOM 647 C CA . GLY A 1 80 ? 19.214 2.747 -19.372 1.00 94.38 80 GLY A CA 1
ATOM 648 C C . GLY A 1 80 ? 18.844 4.101 -18.772 1.00 94.38 80 GLY A C 1
ATOM 649 O O . GLY A 1 80 ? 19.516 5.100 -19.030 1.00 94.38 80 GLY A O 1
ATOM 650 N N . GLN A 1 81 ? 17.769 4.122 -17.995 1.00 95.50 81 GLN A N 1
ATOM 651 C CA . GLN A 1 81 ? 17.280 5.284 -17.263 1.00 95.50 81 GLN A CA 1
ATOM 652 C C . GLN A 1 81 ? 17.002 4.895 -15.816 1.00 95.50 81 GLN A C 1
ATOM 654 O O . GLN A 1 81 ? 16.475 3.812 -15.561 1.00 95.50 81 GLN A O 1
ATOM 659 N N . ASP A 1 82 ? 17.313 5.798 -14.892 1.00 95.19 82 ASP A N 1
ATOM 660 C CA . ASP A 1 82 ? 17.071 5.602 -13.466 1.00 95.19 82 ASP A CA 1
ATOM 661 C C . ASP A 1 82 ? 15.768 6.278 -13.030 1.00 95.19 82 ASP A C 1
ATOM 663 O O . ASP A 1 82 ? 15.335 7.283 -13.598 1.00 95.19 82 ASP A O 1
ATOM 667 N N . PHE A 1 83 ? 15.140 5.725 -11.998 1.00 93.12 83 PHE A N 1
ATOM 668 C CA . PHE A 1 83 ? 13.986 6.311 -11.331 1.00 93.12 83 PHE A CA 1
ATOM 669 C C . PHE A 1 83 ? 13.909 5.862 -9.873 1.00 93.12 83 PHE A C 1
ATOM 671 O O . PHE A 1 83 ? 14.525 4.878 -9.456 1.00 93.12 83 PHE A O 1
ATOM 678 N N . GLU A 1 84 ? 13.114 6.583 -9.093 1.00 93.06 84 GLU A N 1
ATOM 679 C CA . GLU A 1 84 ? 12.905 6.313 -7.676 1.00 93.06 84 GLU A CA 1
ATOM 680 C C . GLU A 1 84 ? 11.412 6.117 -7.404 1.00 93.06 84 GLU A C 1
ATOM 682 O O . GLU A 1 84 ? 10.568 6.802 -7.986 1.00 93.06 84 GLU A O 1
ATOM 687 N N . ILE A 1 85 ? 11.078 5.171 -6.525 1.00 91.25 85 ILE A N 1
ATOM 688 C CA . ILE A 1 85 ? 9.715 4.984 -6.025 1.00 91.25 85 ILE A CA 1
ATOM 689 C C . ILE A 1 85 ? 9.699 5.362 -4.550 1.00 91.25 85 ILE A C 1
ATOM 691 O O . ILE A 1 85 ? 10.340 4.715 -3.725 1.00 91.25 85 ILE A O 1
ATOM 695 N N . ILE A 1 86 ? 8.920 6.390 -4.226 1.00 92.19 86 ILE A N 1
ATOM 696 C CA . ILE A 1 86 ? 8.626 6.805 -2.857 1.00 92.19 86 ILE A CA 1
ATOM 697 C C . ILE A 1 86 ? 7.108 6.828 -2.718 1.00 92.19 86 ILE A C 1
ATOM 699 O O . ILE A 1 86 ? 6.439 7.700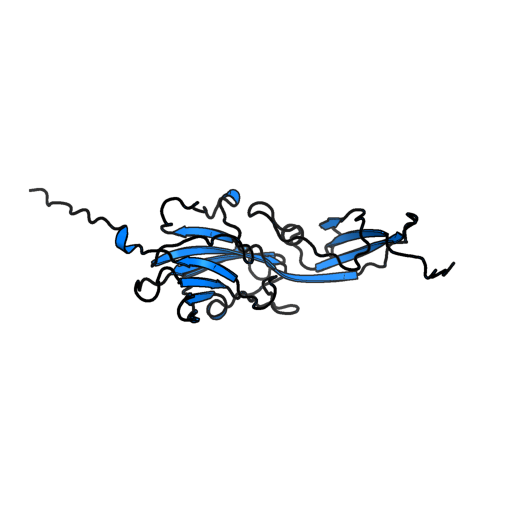 -3.268 1.00 92.19 86 ILE A O 1
ATOM 703 N N . ALA A 1 87 ? 6.550 5.815 -2.058 1.00 90.31 87 ALA A N 1
ATOM 704 C CA . ALA A 1 87 ? 5.105 5.623 -1.999 1.00 90.31 87 ALA A CA 1
ATOM 705 C C . ALA A 1 87 ? 4.677 4.781 -0.795 1.00 90.31 87 ALA A C 1
ATOM 707 O O . ALA A 1 87 ? 5.397 3.889 -0.340 1.00 90.31 87 ALA A O 1
ATOM 708 N N . LEU A 1 88 ? 3.455 5.029 -0.325 1.00 89.94 88 LEU A N 1
ATOM 709 C CA . LEU A 1 88 ? 2.744 4.138 0.587 1.00 89.94 88 LEU A CA 1
ATOM 710 C C . LEU A 1 88 ? 1.891 3.163 -0.232 1.00 89.94 88 LEU A C 1
ATOM 712 O O . LEU A 1 88 ? 1.254 3.544 -1.218 1.00 89.94 88 LEU A O 1
ATOM 716 N N . GLU A 1 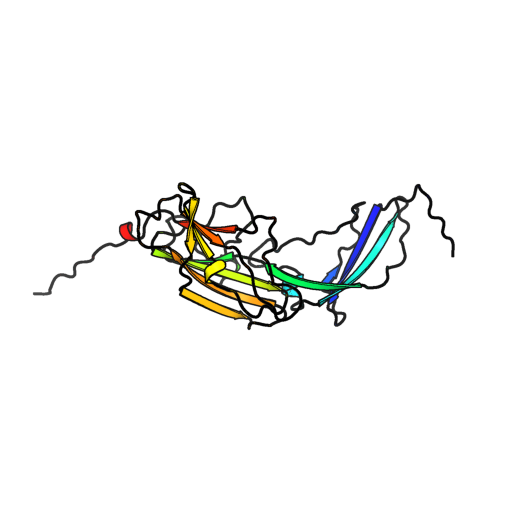89 ? 1.854 1.898 0.174 1.00 86.69 89 GLU A N 1
ATOM 717 C CA . GLU A 1 89 ? 1.078 0.867 -0.508 1.00 86.69 89 GLU A CA 1
ATOM 718 C C . GLU A 1 89 ? 0.607 -0.260 0.428 1.00 86.69 89 GLU A C 1
ATOM 720 O O . GLU A 1 89 ? 0.907 -0.308 1.620 1.00 86.69 89 GLU A O 1
ATOM 725 N N . ARG A 1 90 ? -0.170 -1.192 -0.138 1.00 86.38 90 ARG A N 1
ATOM 726 C CA . ARG A 1 90 ? -0.649 -2.426 0.513 1.00 86.38 90 ARG A CA 1
ATOM 727 C C . ARG A 1 90 ? -1.300 -2.214 1.882 1.00 86.38 90 ARG A C 1
ATOM 729 O O . ARG A 1 90 ? -0.997 -2.938 2.836 1.00 86.38 90 ARG A O 1
ATOM 736 N N . LEU A 1 91 ? -2.224 -1.262 1.950 1.00 89.00 91 LEU A N 1
ATOM 737 C CA . LEU A 1 91 ? -3.074 -1.079 3.119 1.00 89.00 91 LEU A CA 1
ATOM 738 C C . LEU A 1 91 ? -3.910 -2.334 3.337 1.00 89.00 91 LEU A C 1
ATOM 740 O O . LEU A 1 91 ? -4.574 -2.831 2.424 1.00 89.00 91 LEU A O 1
ATOM 744 N N . ARG A 1 92 ? -3.867 -2.854 4.559 1.00 91.00 92 ARG A N 1
ATOM 745 C CA . ARG A 1 92 ? -4.634 -4.037 4.940 1.00 91.00 92 ARG A CA 1
ATOM 746 C C . ARG A 1 92 ? -5.037 -3.975 6.398 1.00 91.00 92 ARG A C 1
ATOM 748 O O . ARG A 1 92 ? -4.244 -3.560 7.240 1.00 91.00 92 ARG A O 1
ATOM 755 N N . VAL A 1 93 ? -6.238 -4.445 6.699 1.00 93.56 93 VAL A N 1
ATOM 756 C CA . VAL A 1 93 ? -6.651 -4.687 8.078 1.00 93.56 93 VAL A CA 1
ATOM 757 C C . VAL A 1 93 ? -6.073 -6.023 8.524 1.00 93.56 93 VAL A C 1
ATOM 759 O O . VAL A 1 93 ? -6.364 -7.065 7.936 1.00 93.56 93 VAL A O 1
ATOM 762 N N . SER A 1 94 ? -5.227 -5.982 9.549 1.00 94.69 94 SER A N 1
ATOM 763 C CA . SER A 1 94 ? -4.531 -7.150 10.095 1.00 94.69 94 SER A CA 1
ATOM 764 C C . SER A 1 94 ? -5.117 -7.651 11.408 1.00 94.69 94 SER A C 1
ATOM 766 O O . SER A 1 94 ? -4.822 -8.768 11.819 1.00 94.69 94 SER A O 1
ATOM 768 N N . LYS A 1 95 ? -5.952 -6.852 12.076 1.00 95.00 95 LYS A N 1
ATOM 769 C CA . LYS A 1 95 ? -6.650 -7.265 13.295 1.00 95.00 95 LYS A CA 1
ATOM 770 C C . LYS A 1 95 ? -7.917 -6.448 13.492 1.00 95.00 95 LYS A C 1
ATOM 772 O O . LYS A 1 95 ? -7.915 -5.242 13.256 1.00 95.00 95 LYS A O 1
ATOM 777 N N . ILE A 1 96 ? -8.969 -7.093 13.985 1.00 92.06 96 ILE A N 1
ATOM 778 C CA . ILE A 1 96 ? -10.192 -6.431 14.448 1.00 92.06 96 ILE A CA 1
ATOM 779 C C . ILE A 1 96 ? -10.493 -6.917 15.863 1.00 92.06 96 ILE A C 1
ATOM 781 O O . ILE A 1 96 ? -10.522 -8.117 16.129 1.00 92.06 96 ILE A O 1
ATOM 785 N N . GLY A 1 97 ? -10.685 -5.977 16.779 1.00 86.56 97 GLY A N 1
ATOM 786 C CA . GLY A 1 97 ? -11.102 -6.222 18.151 1.00 86.56 97 GLY A CA 1
ATOM 787 C C . GLY A 1 97 ? -12.619 -6.203 18.226 1.00 86.56 97 GLY A C 1
ATOM 788 O O . GLY A 1 97 ? -13.233 -5.206 17.856 1.00 86.56 97 GLY A O 1
ATOM 789 N N . ASN A 1 98 ? -13.203 -7.300 18.709 1.00 79.69 98 ASN A N 1
ATOM 790 C CA . ASN A 1 98 ? -14.652 -7.505 18.803 1.00 79.69 98 ASN A CA 1
ATOM 791 C C . ASN A 1 98 ? -15.405 -7.261 17.466 1.00 79.69 98 ASN A C 1
ATOM 793 O O . ASN A 1 98 ? -16.229 -6.346 17.370 1.00 79.69 98 ASN A O 1
ATOM 797 N N . PRO A 1 99 ? -15.109 -8.044 16.409 1.00 83.38 99 PRO A N 1
ATOM 798 C CA . PRO A 1 99 ? -15.804 -7.925 15.130 1.00 83.38 99 PRO A CA 1
ATOM 799 C C . PRO A 1 99 ? -17.294 -8.298 15.263 1.00 83.38 99 PRO A C 1
ATOM 801 O O . PRO A 1 99 ? -17.655 -9.118 16.111 1.00 83.38 99 PRO A O 1
ATOM 804 N N . PRO A 1 100 ? -18.183 -7.751 14.416 1.00 81.06 100 PRO A N 1
ATOM 805 C CA . PRO A 1 100 ? -19.553 -8.243 14.298 1.00 81.06 100 PRO A CA 1
ATOM 806 C C . PRO A 1 100 ? -19.615 -9.732 13.919 1.00 81.06 100 PRO A C 1
ATOM 808 O O . PRO A 1 100 ? -18.740 -10.247 13.218 1.00 81.06 100 PRO A O 1
ATOM 811 N N . ASN A 1 101 ? -20.678 -10.418 14.351 1.00 82.06 101 ASN A N 1
ATOM 812 C CA . ASN A 1 101 ? -20.876 -11.839 14.057 1.00 82.06 101 ASN A CA 1
ATOM 813 C C . ASN A 1 101 ? -20.904 -12.101 12.542 1.00 82.06 101 ASN A C 1
ATOM 815 O O . ASN A 1 101 ? -21.561 -11.383 11.790 1.00 82.06 101 ASN A O 1
ATOM 819 N N . GLY A 1 102 ? -20.218 -13.163 12.111 1.00 81.94 102 GLY A N 1
ATOM 820 C CA . GLY A 1 102 ? -20.200 -13.612 10.715 1.00 81.94 102 GLY A CA 1
ATOM 821 C C . GLY A 1 102 ? -19.155 -12.941 9.817 1.00 81.94 102 GLY A C 1
ATOM 822 O O . GLY A 1 102 ? -19.065 -13.301 8.646 1.00 81.94 102 GLY A O 1
ATOM 823 N N . GLN A 1 103 ? -18.345 -12.009 10.331 1.00 86.31 103 GLN A N 1
ATOM 824 C CA . GLN A 1 103 ? -17.235 -11.424 9.574 1.00 86.31 103 GLN A CA 1
ATOM 825 C C . GLN A 1 10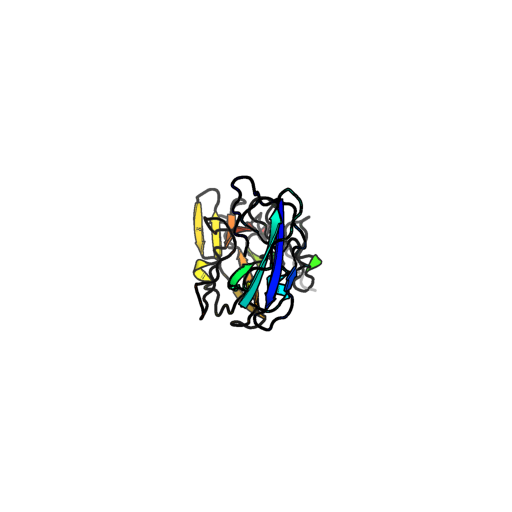3 ? -15.924 -12.211 9.768 1.00 86.31 103 GLN A C 1
ATOM 827 O O . GLN A 1 103 ? -15.619 -12.602 10.897 1.00 86.31 103 GLN A O 1
ATOM 832 N N . PRO A 1 104 ? -15.097 -12.376 8.715 1.00 83.75 104 PRO A N 1
ATOM 833 C CA . PRO A 1 104 ? -13.724 -12.847 8.863 1.00 83.75 104 PRO A CA 1
ATOM 834 C C . PRO A 1 104 ? -12.920 -11.990 9.851 1.00 83.75 104 PRO A C 1
ATOM 836 O O . PRO A 1 104 ? -12.956 -10.757 9.799 1.00 83.75 104 PRO A O 1
ATOM 839 N N . VAL A 1 105 ? -12.175 -12.646 10.742 1.00 90.19 105 VAL A N 1
ATOM 840 C CA . VAL A 1 105 ? -11.340 -11.970 11.741 1.00 90.19 105 VAL A CA 1
ATOM 841 C C . VAL A 1 105 ? -9.880 -12.073 11.313 1.00 90.19 105 VAL A C 1
ATOM 843 O O . VAL A 1 105 ? -9.316 -13.165 11.383 1.00 90.19 105 VAL A O 1
ATOM 846 N N . PRO A 1 106 ? -9.257 -10.972 10.864 1.00 92.81 106 PRO A N 1
ATOM 847 C CA . PRO A 1 106 ? -7.853 -11.002 10.496 1.00 92.81 106 PRO A CA 1
ATOM 848 C C . PRO A 1 106 ? -6.982 -11.195 11.745 1.00 92.81 106 PRO A C 1
ATOM 850 O O . PRO A 1 106 ? -7.277 -10.663 12.822 1.00 92.81 106 PRO A O 1
ATOM 853 N N . VAL A 1 107 ? -5.908 -11.966 11.593 1.00 90.50 107 VAL A N 1
ATOM 854 C CA . VAL A 1 107 ? -4.930 -12.288 12.633 1.00 90.50 107 VAL A CA 1
ATOM 855 C C . VAL A 1 107 ? -3.598 -11.651 12.264 1.00 90.50 107 VAL A C 1
ATOM 857 O O . VAL A 1 107 ? -3.031 -11.956 11.224 1.00 90.50 107 VAL A O 1
ATOM 860 N N . LEU A 1 108 ? -3.059 -10.819 13.159 1.00 88.31 108 LEU A N 1
ATOM 861 C CA . LEU A 1 108 ? -1.891 -9.967 12.890 1.00 88.31 108 LEU A CA 1
ATOM 862 C C . LEU A 1 108 ? -0.666 -10.719 12.339 1.00 88.31 108 LEU A C 1
ATOM 864 O O . LEU A 1 108 ? 0.082 -10.180 11.523 1.00 88.31 108 LEU A O 1
ATOM 868 N N . ASN A 1 109 ? -0.457 -11.948 12.810 1.00 90.12 109 ASN A N 1
ATOM 869 C CA . ASN A 1 109 ? 0.689 -12.780 12.448 1.00 90.12 109 ASN A CA 1
ATOM 870 C C . ASN A 1 109 ? 0.386 -13.764 11.305 1.00 90.12 109 ASN A C 1
ATOM 872 O O . ASN A 1 109 ? 1.260 -14.552 10.955 1.00 90.12 109 ASN A O 1
ATOM 876 N N . ASP A 1 110 ? -0.815 -13.722 10.721 1.00 93.44 110 ASP A N 1
ATOM 877 C CA . ASP A 1 110 ? -1.212 -14.554 9.585 1.00 93.44 110 ASP A CA 1
ATOM 878 C C . ASP A 1 110 ? -1.669 -13.681 8.403 1.00 93.44 110 ASP A C 1
ATOM 880 O O . ASP A 1 110 ? -2.854 -13.339 8.281 1.00 93.44 110 ASP A O 1
ATOM 884 N N . PRO A 1 111 ? -0.745 -13.346 7.480 1.00 92.75 111 PRO A N 1
ATOM 885 C CA . PRO A 1 111 ? -1.058 -12.530 6.319 1.00 92.75 111 PRO A CA 1
ATOM 886 C C . PRO A 1 111 ? -2.169 -13.082 5.427 1.00 92.75 111 PRO A C 1
ATOM 888 O O . PRO A 1 111 ? -2.805 -12.287 4.744 1.00 92.75 111 PRO A O 1
ATOM 891 N N . ALA A 1 112 ? -2.433 -14.394 5.415 1.00 93.12 112 ALA A N 1
ATOM 892 C CA . ALA A 1 112 ? -3.497 -14.970 4.590 1.00 93.12 112 ALA A CA 1
ATOM 893 C C . ALA A 1 112 ? -4.897 -14.547 5.051 1.00 93.12 112 ALA A C 1
ATOM 895 O O . ALA A 1 112 ? -5.826 -14.518 4.249 1.00 93.12 112 ALA A O 1
ATOM 896 N N . THR A 1 113 ? -5.031 -14.172 6.324 1.00 92.75 113 THR A N 1
ATOM 897 C CA . THR A 1 113 ? -6.298 -13.728 6.922 1.00 92.75 113 THR A CA 1
ATOM 898 C C . THR A 1 113 ? -6.527 -12.224 6.813 1.00 92.75 113 THR A C 1
ATOM 900 O O . THR A 1 113 ? -7.626 -11.751 7.102 1.00 92.75 113 THR A O 1
ATOM 903 N N . HIS A 1 114 ? -5.507 -11.450 6.429 1.00 93.38 114 HIS A N 1
ATOM 904 C CA . HIS A 1 114 ? -5.618 -9.997 6.352 1.00 93.38 114 HIS A CA 1
ATOM 905 C C . HIS A 1 114 ? -6.597 -9.569 5.254 1.00 93.38 114 HIS A C 1
ATOM 907 O O . HIS A 1 114 ? -6.638 -10.141 4.166 1.00 93.38 114 HIS A O 1
ATOM 913 N N . ILE A 1 115 ? -7.332 -8.492 5.510 1.00 91.00 115 ILE A N 1
ATOM 914 C CA . ILE A 1 115 ? -8.296 -7.936 4.558 1.00 91.00 115 ILE A CA 1
ATOM 915 C C . ILE A 1 115 ? -7.605 -6.806 3.799 1.00 91.00 115 ILE A C 1
ATOM 917 O O . ILE A 1 115 ? -7.229 -5.799 4.402 1.00 91.00 115 ILE A O 1
ATOM 921 N N . MET A 1 116 ? -7.404 -6.974 2.490 1.00 88.19 116 MET A N 1
ATOM 922 C CA . MET A 1 116 ? -6.862 -5.910 1.638 1.00 88.19 116 MET A CA 1
ATOM 923 C C . MET A 1 116 ? -7.852 -4.751 1.569 1.00 88.19 116 MET A C 1
ATOM 925 O O . MET A 1 116 ? -9.040 -4.956 1.320 1.00 88.19 116 MET A O 1
ATOM 929 N N . ILE A 1 117 ? -7.360 -3.532 1.783 1.00 85.31 117 ILE A N 1
ATOM 930 C CA . ILE A 1 117 ? -8.172 -2.327 1.639 1.00 85.31 117 ILE A CA 1
ATOM 931 C C . ILE A 1 117 ? -8.045 -1.887 0.180 1.00 85.31 117 ILE A C 1
ATOM 933 O O . ILE A 1 117 ? -7.059 -1.267 -0.224 1.00 85.31 117 ILE A O 1
ATOM 937 N N . ASP A 1 118 ? -9.029 -2.285 -0.623 1.00 75.00 118 ASP A N 1
ATOM 938 C CA . ASP A 1 118 ? -9.109 -1.941 -2.037 1.00 75.00 118 ASP A CA 1
ATOM 939 C C . ASP A 1 118 ? -9.862 -0.631 -2.263 1.00 75.00 118 ASP A C 1
ATOM 941 O O . ASP A 1 118 ? -10.883 -0.346 -1.641 1.00 75.00 118 ASP A O 1
ATOM 945 N N . TYR A 1 119 ? -9.367 0.150 -3.220 1.00 70.75 119 TYR A N 1
ATOM 946 C CA . TYR A 1 119 ? -9.931 1.433 -3.613 1.00 70.75 119 TYR A CA 1
ATOM 947 C C . TYR A 1 119 ? -11.312 1.244 -4.273 1.00 70.75 119 TYR A C 1
ATOM 949 O O . TYR A 1 119 ? -11.407 0.975 -5.468 1.00 70.75 119 TYR A O 1
ATOM 957 N N . GLY A 1 120 ? -12.385 1.379 -3.490 1.00 57.91 120 GLY A N 1
ATOM 958 C CA . GLY A 1 120 ? -13.705 1.759 -4.000 1.00 57.91 120 GLY A CA 1
ATOM 959 C C . GLY A 1 120 ? -14.751 0.672 -4.262 1.00 57.91 120 GLY A C 1
ATOM 960 O O . GLY A 1 120 ? -15.819 1.044 -4.733 1.00 57.91 120 GLY A O 1
ATOM 961 N N . THR A 1 121 ? -14.535 -0.624 -3.982 1.00 52.25 121 THR A N 1
ATOM 962 C CA . THR A 1 121 ? -15.601 -1.633 -4.257 1.00 52.25 121 THR A CA 1
ATOM 963 C C . THR A 1 121 ? -15.749 -2.817 -3.297 1.00 52.25 121 THR A C 1
ATOM 965 O O . THR A 1 121 ? -16.710 -3.569 -3.448 1.00 52.25 121 THR A O 1
ATOM 968 N N . ASN A 1 122 ? -14.900 -2.988 -2.281 1.00 65.31 122 ASN A N 1
ATOM 969 C CA . ASN A 1 122 ? -15.114 -4.063 -1.305 1.00 65.31 122 ASN A CA 1
ATOM 970 C C . ASN A 1 122 ? -15.961 -3.572 -0.126 1.00 65.31 122 ASN A C 1
ATOM 972 O O . ASN A 1 122 ? -15.748 -2.447 0.336 1.00 65.31 122 ASN A O 1
ATOM 976 N N . PRO A 1 123 ? -16.896 -4.395 0.395 1.00 77.88 123 PRO A N 1
ATOM 977 C CA . PRO A 1 123 ? -17.531 -4.080 1.663 1.00 77.88 123 PRO A CA 1
ATOM 978 C C . PRO A 1 123 ? -16.430 -3.896 2.707 1.00 77.88 123 PRO A C 1
ATOM 980 O O . PRO A 1 123 ? -15.560 -4.756 2.871 1.00 77.88 123 PRO A O 1
ATOM 983 N N . LEU A 1 124 ? -16.449 -2.745 3.374 1.00 86.56 124 LEU A N 1
ATOM 984 C CA . LEU A 1 124 ? -15.441 -2.416 4.369 1.00 86.56 124 LEU A CA 1
ATOM 985 C C . LEU A 1 124 ? -15.502 -3.424 5.520 1.00 86.56 124 LEU A C 1
ATOM 987 O O . LEU A 1 124 ? -16.598 -3.846 5.909 1.00 86.56 124 LEU A O 1
ATOM 991 N N . PRO A 1 125 ? -14.352 -3.788 6.110 1.00 89.62 125 PRO A N 1
ATOM 992 C CA . PRO A 1 125 ? -14.355 -4.526 7.357 1.00 89.62 125 PRO A CA 1
ATOM 993 C C . PRO A 1 125 ? -15.106 -3.719 8.414 1.00 89.62 125 PRO A C 1
ATOM 995 O O . PRO A 1 125 ? -14.869 -2.526 8.614 1.00 89.62 125 PRO A O 1
ATOM 998 N N . LYS A 1 126 ? -16.030 -4.388 9.088 1.00 88.62 126 LYS A N 1
ATOM 999 C CA . LYS A 1 126 ? -16.874 -3.805 10.118 1.00 88.62 126 LYS A CA 1
ATOM 1000 C C . LYS A 1 126 ? -16.214 -3.964 11.475 1.00 88.62 126 LYS A C 1
ATOM 1002 O O . LYS A 1 126 ? -15.663 -5.024 11.790 1.00 88.62 126 LYS A O 1
ATOM 1007 N N . ILE A 1 127 ? -16.319 -2.925 12.285 1.00 87.56 127 ILE A N 1
ATOM 1008 C CA . ILE A 1 127 ? -15.913 -2.903 13.688 1.00 87.56 127 ILE A CA 1
ATOM 1009 C C . ILE A 1 127 ? -17.077 -2.382 14.526 1.00 87.56 127 ILE A C 1
ATOM 1011 O O . ILE A 1 127 ? -17.873 -1.587 14.040 1.00 87.56 127 ILE A O 1
ATOM 1015 N N . LYS A 1 128 ? -17.201 -2.810 15.779 1.00 84.75 128 LYS A N 1
ATOM 1016 C CA . LYS A 1 128 ? -18.200 -2.228 16.689 1.00 84.75 128 LYS A CA 1
ATOM 1017 C C . LYS A 1 128 ? -17.700 -0.898 17.246 1.00 84.75 128 LYS A C 1
ATOM 1019 O O . LYS A 1 128 ? -16.491 -0.695 17.324 1.00 84.75 128 LYS A O 1
ATOM 1024 N N . ALA A 1 129 ? -18.605 -0.025 17.688 1.00 81.12 129 ALA A N 1
ATOM 1025 C CA . ALA A 1 129 ? -18.231 1.165 18.453 1.00 81.12 129 ALA A CA 1
ATOM 1026 C C . ALA A 1 129 ? -17.446 0.779 19.721 1.00 81.12 129 ALA A C 1
ATOM 1028 O O . ALA A 1 129 ? -17.754 -0.234 20.369 1.00 81.12 129 ALA A O 1
ATOM 1029 N N . ASN A 1 130 ? -16.430 1.580 20.059 1.00 80.38 130 ASN A N 1
ATOM 1030 C CA . ASN A 1 130 ? -15.377 1.251 21.031 1.00 80.38 130 ASN A CA 1
ATOM 1031 C C . ASN A 1 130 ? -14.540 0.000 20.667 1.00 80.38 130 ASN A C 1
ATOM 1033 O O . ASN A 1 130 ? -13.844 -0.568 21.504 1.00 80.38 130 ASN A O 1
ATOM 1037 N N . GLY A 1 131 ? -14.637 -0.470 19.425 1.00 84.94 131 GLY A N 1
ATOM 1038 C CA . GLY A 1 131 ? -13.827 -1.547 18.874 1.00 84.94 131 GLY A CA 1
ATOM 1039 C C . GLY A 1 131 ? -12.509 -1.033 18.303 1.00 84.94 131 GLY A C 1
ATOM 1040 O O . GLY A 1 131 ? -12.388 0.129 17.903 1.00 84.94 131 GLY A O 1
ATOM 1041 N N . MET A 1 132 ? -11.537 -1.936 18.241 1.00 90.00 132 MET A N 1
ATOM 1042 C CA . MET A 1 132 ? -10.182 -1.680 17.756 1.00 90.00 132 MET A CA 1
ATOM 1043 C C . MET A 1 132 ? -10.016 -2.232 16.336 1.00 90.00 132 MET A C 1
ATOM 1045 O O . MET A 1 132 ? -10.474 -3.332 16.031 1.00 90.00 132 MET A O 1
ATOM 1049 N N . VAL A 1 133 ? -9.297 -1.514 15.482 1.00 92.06 133 VAL A N 1
ATOM 1050 C CA . VAL A 1 133 ? -8.798 -2.008 14.195 1.00 92.06 133 VAL A CA 1
ATOM 1051 C C . VAL A 1 133 ? -7.292 -1.791 14.117 1.00 92.06 133 VAL A C 1
ATOM 1053 O O . VAL A 1 133 ? -6.788 -0.754 14.544 1.00 92.06 133 VAL A O 1
ATOM 1056 N N . VAL A 1 134 ? -6.561 -2.765 13.578 1.00 95.00 134 VAL A N 1
ATOM 1057 C CA . VAL A 1 134 ? -5.137 -2.613 13.259 1.00 95.00 134 VAL A CA 1
ATOM 1058 C C . VAL A 1 134 ? -4.963 -2.615 11.752 1.00 95.00 134 VAL A C 1
ATOM 1060 O O . VAL A 1 134 ? -5.376 -3.554 11.069 1.00 95.00 134 VAL A O 1
ATOM 1063 N N . ILE A 1 135 ? -4.335 -1.558 11.247 1.00 93.31 135 ILE A N 1
ATOM 1064 C CA . ILE A 1 135 ? -4.015 -1.371 9.835 1.00 93.31 135 ILE A CA 1
ATOM 1065 C C . ILE A 1 135 ? -2.517 -1.574 9.659 1.00 93.31 135 ILE A C 1
ATOM 1067 O O . ILE A 1 135 ? -1.717 -0.950 10.359 1.00 93.31 135 ILE A O 1
ATOM 1071 N N . LEU A 1 136 ? -2.130 -2.405 8.696 1.00 93.94 136 LEU A N 1
ATOM 1072 C CA . LEU A 1 136 ? -0.759 -2.439 8.210 1.00 93.94 136 LEU A CA 1
ATOM 1073 C C . LEU A 1 136 ? -0.618 -1.551 6.980 1.00 93.94 136 LEU A C 1
ATOM 1075 O O . LEU A 1 136 ? -1.418 -1.646 6.049 1.00 93.94 136 LEU A O 1
ATOM 1079 N N . VAL A 1 137 ? 0.433 -0.738 6.980 1.00 91.81 137 VAL A N 1
ATOM 1080 C CA . VAL A 1 137 ? 0.834 0.114 5.858 1.00 91.81 137 VAL A CA 1
ATOM 1081 C C . VAL A 1 137 ? 2.240 -0.301 5.455 1.00 91.81 137 VAL A C 1
ATOM 1083 O O . VAL A 1 137 ? 3.164 -0.242 6.268 1.00 91.81 137 VAL A O 1
ATOM 1086 N N . ASP A 1 138 ? 2.404 -0.754 4.218 1.00 93.06 138 ASP A N 1
ATOM 1087 C CA . ASP A 1 138 ? 3.721 -0.988 3.640 1.00 93.06 138 ASP A CA 1
ATOM 1088 C C . ASP A 1 138 ? 4.163 0.287 2.900 1.00 93.06 138 ASP A C 1
ATOM 1090 O O . ASP A 1 138 ? 3.337 1.068 2.428 1.00 93.06 138 ASP A O 1
ATOM 1094 N N . SER A 1 139 ? 5.466 0.523 2.786 1.00 92.50 139 SER A N 1
ATOM 1095 C CA . SER A 1 139 ? 5.982 1.601 1.937 1.00 92.50 139 SER A CA 1
ATOM 1096 C C . SER A 1 139 ? 7.233 1.193 1.178 1.00 92.50 139 SER A C 1
ATOM 1098 O O . SER A 1 139 ? 7.987 0.327 1.634 1.00 92.50 139 SER A O 1
ATOM 1100 N N . ILE A 1 140 ? 7.434 1.839 0.031 1.00 93.12 140 ILE A N 1
ATOM 1101 C CA . ILE A 1 140 ? 8.669 1.826 -0.754 1.00 93.12 140 ILE A CA 1
ATOM 1102 C C . ILE A 1 140 ? 9.309 3.207 -0.614 1.00 93.12 140 ILE A C 1
ATOM 1104 O O . ILE A 1 140 ? 8.614 4.222 -0.682 1.00 93.12 140 ILE A O 1
ATOM 1108 N N . GLY A 1 141 ? 10.622 3.234 -0.415 1.00 92.88 141 GLY A N 1
ATOM 1109 C CA . GLY A 1 141 ? 11.384 4.443 -0.131 1.00 92.88 141 GLY A CA 1
ATOM 1110 C C . GLY A 1 141 ? 11.593 4.666 1.369 1.00 92.88 141 GLY A C 1
ATOM 1111 O O . GLY A 1 141 ? 10.846 4.124 2.193 1.00 92.88 141 GLY A O 1
ATOM 1112 N N . PRO A 1 142 ? 12.613 5.456 1.744 1.00 94.00 142 PRO A N 1
ATOM 1113 C CA . PRO A 1 142 ? 12.927 5.767 3.133 1.00 94.00 142 PRO A CA 1
ATOM 1114 C C . PRO A 1 142 ? 11.896 6.741 3.714 1.00 94.00 142 PRO A C 1
ATOM 1116 O O . PRO A 1 142 ? 12.103 7.950 3.779 1.00 94.00 142 PRO A O 1
ATOM 1119 N N . VAL A 1 143 ? 10.763 6.193 4.150 1.00 94.25 143 VAL A N 1
ATOM 1120 C CA . VAL A 1 143 ? 9.752 6.931 4.910 1.00 94.25 143 VAL A CA 1
ATOM 1121 C C . VAL A 1 143 ? 10.229 7.055 6.347 1.00 94.25 143 VAL A C 1
ATOM 1123 O O . VAL A 1 143 ? 10.459 6.045 7.006 1.00 94.25 143 VAL A O 1
ATOM 1126 N N . ASN A 1 144 ? 10.403 8.279 6.834 1.00 93.88 144 ASN A N 1
ATOM 1127 C CA . ASN A 1 144 ? 10.931 8.554 8.167 1.00 93.88 144 ASN A CA 1
ATOM 1128 C C . ASN A 1 144 ? 9.827 8.619 9.222 1.00 93.88 144 ASN A C 1
ATOM 1130 O O . ASN A 1 144 ? 10.045 8.176 10.347 1.00 93.88 144 ASN A O 1
ATOM 1134 N N . THR A 1 145 ? 8.655 9.163 8.879 1.00 92.31 145 THR A N 1
ATOM 1135 C CA . THR A 1 145 ? 7.513 9.255 9.801 1.00 92.31 145 THR A CA 1
ATOM 1136 C C . THR A 1 145 ? 6.172 9.204 9.065 1.00 92.31 145 THR A C 1
ATOM 1138 O O . THR A 1 145 ? 6.097 9.445 7.860 1.00 92.31 145 THR A O 1
ATOM 1141 N N . LEU A 1 146 ? 5.099 8.929 9.814 1.00 89.50 146 LEU A N 1
ATOM 1142 C CA . LEU A 1 146 ? 3.706 9.012 9.366 1.00 89.50 146 LEU A CA 1
ATOM 1143 C C . LEU A 1 146 ? 2.923 9.921 10.341 1.00 89.50 146 LEU A C 1
ATOM 1145 O O . LEU A 1 146 ? 2.604 9.473 11.445 1.00 89.50 146 LEU A O 1
ATOM 1149 N N . PRO A 1 147 ? 2.621 11.186 9.990 1.00 84.25 147 PRO A N 1
ATOM 1150 C CA . PRO A 1 147 ? 1.910 12.124 10.866 1.00 84.25 147 PRO A CA 1
ATOM 1151 C C . PRO A 1 147 ? 0.465 11.689 11.176 1.00 84.25 147 PRO A C 1
ATOM 1153 O O . PRO A 1 147 ? -0.454 11.869 10.386 1.00 84.25 147 PRO A O 1
ATOM 1156 N N . LEU A 1 148 ? 0.237 11.115 12.357 1.00 73.81 148 LEU A N 1
ATOM 1157 C CA . LEU A 1 148 ? -1.023 10.430 12.684 1.00 73.81 148 LEU A CA 1
ATOM 1158 C C . LEU A 1 148 ? -2.271 11.332 12.688 1.00 73.81 148 LEU A C 1
ATOM 1160 O O . LEU A 1 148 ? -3.331 10.888 12.258 1.00 73.81 148 LEU A O 1
ATOM 1164 N N . GLY A 1 149 ? -2.154 12.583 13.147 1.00 66.12 149 GLY A N 1
ATOM 1165 C CA . GLY A 1 149 ? -3.307 13.474 13.363 1.00 66.12 149 GLY A CA 1
ATOM 1166 C C . GLY A 1 149 ? -4.022 13.945 12.091 1.00 66.12 149 GLY A C 1
ATOM 1167 O O . GLY A 1 149 ? -5.194 14.312 12.155 1.00 66.12 149 GLY A O 1
ATOM 1168 N N . ILE A 1 150 ? -3.332 13.915 10.949 1.00 67.56 150 ILE A N 1
ATOM 1169 C CA . ILE A 1 150 ? -3.900 14.236 9.628 1.00 67.56 150 ILE A CA 1
ATOM 1170 C C . ILE A 1 150 ? -4.250 12.976 8.832 1.00 67.56 150 ILE A C 1
ATOM 1172 O O . ILE A 1 150 ? -5.107 13.008 7.955 1.00 67.56 150 ILE A O 1
ATOM 1176 N N . ASN A 1 151 ? -3.596 11.861 9.160 1.00 81.75 151 ASN A N 1
ATOM 1177 C CA . ASN A 1 151 ? -3.614 10.667 8.333 1.00 81.75 151 ASN A CA 1
ATOM 1178 C C . ASN A 1 151 ? -4.817 9.763 8.601 1.00 81.75 151 ASN A C 1
ATOM 1180 O O . ASN A 1 151 ? -5.125 8.938 7.747 1.00 81.75 151 ASN A O 1
ATOM 1184 N N . PHE A 1 152 ? -5.500 9.909 9.741 1.00 86.69 152 PHE A N 1
ATOM 1185 C CA . PHE A 1 152 ? -6.689 9.125 10.072 1.00 86.69 152 PHE A CA 1
ATOM 1186 C C . PHE A 1 152 ? -7.797 9.986 10.670 1.00 86.69 152 PHE A C 1
ATOM 1188 O O . PHE A 1 152 ? -7.558 10.801 11.564 1.00 86.69 152 PHE A O 1
ATOM 1195 N N . TYR A 1 153 ? -9.029 9.762 10.221 1.00 87.19 153 TYR A N 1
ATOM 1196 C CA . TYR A 1 153 ? -10.201 10.476 10.717 1.00 87.19 153 TYR A CA 1
ATOM 1197 C C . TYR A 1 153 ? -11.453 9.598 10.720 1.00 87.19 153 TYR A C 1
ATOM 1199 O O . TYR A 1 153 ? -11.616 8.709 9.884 1.00 87.19 153 TYR A O 1
ATOM 1207 N N . TYR A 1 154 ? -12.343 9.851 11.674 1.00 87.06 154 TYR A N 1
ATOM 1208 C CA . TYR A 1 154 ? -13.723 9.394 11.617 1.00 87.06 154 TYR A CA 1
ATOM 1209 C C . TYR A 1 154 ? -14.490 10.311 10.679 1.00 87.06 154 TYR A C 1
ATOM 1211 O O . TYR A 1 154 ? -14.381 11.535 10.773 1.00 87.06 154 TYR A O 1
ATOM 1219 N N . HIS A 1 155 ? -15.257 9.714 9.782 1.00 86.19 155 HIS A N 1
ATOM 1220 C CA . HIS A 1 155 ? -16.126 10.417 8.861 1.00 86.19 155 HIS A CA 1
ATOM 1221 C C . HIS A 1 155 ? -17.537 9.862 8.985 1.00 86.19 155 HIS A C 1
ATOM 1223 O O . HIS A 1 155 ? -17.760 8.671 8.765 1.00 86.19 155 HIS A O 1
ATOM 1229 N N . ASP A 1 156 ? -18.476 10.722 9.351 1.00 84.88 156 ASP A N 1
ATOM 1230 C CA . ASP A 1 156 ? -19.895 10.401 9.323 1.00 84.88 156 ASP A CA 1
ATOM 1231 C C . ASP A 1 156 ? -20.424 10.654 7.909 1.00 84.88 156 ASP A C 1
ATOM 1233 O O . ASP A 1 156 ? -20.463 11.787 7.434 1.00 84.88 156 ASP A O 1
ATOM 1237 N N . ILE A 1 157 ? -20.819 9.588 7.214 1.00 79.62 157 ILE A N 1
ATOM 1238 C CA . ILE A 1 157 ? -21.298 9.664 5.828 1.00 79.62 157 ILE A CA 1
ATOM 1239 C C . ILE A 1 157 ? -22.640 10.410 5.739 1.00 79.62 157 ILE A C 1
ATOM 1241 O O . ILE A 1 157 ? -22.959 10.962 4.688 1.00 79.62 157 ILE A O 1
ATOM 1245 N N . SER A 1 158 ? -23.425 10.439 6.819 1.00 81.44 158 SER A N 1
ATOM 1246 C CA . SER A 1 158 ? -24.743 11.079 6.842 1.00 81.44 158 SER A CA 1
ATOM 1247 C C . SER A 1 158 ? -24.668 12.594 7.033 1.00 81.44 158 SER A C 1
ATOM 1249 O O . SER A 1 158 ? -25.423 13.327 6.394 1.00 81.44 158 SER A O 1
ATOM 1251 N N . THR A 1 159 ? -23.743 13.069 7.871 1.00 82.19 159 THR A N 1
ATOM 1252 C CA . THR A 1 159 ? -23.580 14.498 8.194 1.00 82.19 159 THR A CA 1
ATOM 1253 C C . THR A 1 159 ? -22.411 15.155 7.456 1.00 82.19 159 THR A C 1
ATOM 1255 O O . THR A 1 159 ? -22.374 16.378 7.330 1.00 82.19 159 THR A O 1
ATOM 1258 N N . GLY A 1 160 ? -21.457 14.365 6.954 1.00 82.94 160 GLY A N 1
ATOM 1259 C CA . GLY A 1 160 ? -20.201 14.840 6.370 1.00 82.94 160 GLY A CA 1
ATOM 1260 C C . GLY A 1 160 ? -19.171 15.310 7.405 1.00 82.94 160 GLY A C 1
ATOM 1261 O O . GLY A 1 160 ? -18.117 15.826 7.022 1.00 82.94 160 GLY A O 1
ATOM 1262 N N . GLU A 1 161 ? -19.449 15.158 8.705 1.00 84.12 161 GLU A N 1
ATOM 1263 C CA . GLU A 1 161 ? -18.542 15.574 9.774 1.00 84.12 161 GLU A CA 1
ATOM 1264 C C . GLU A 1 161 ? -17.246 14.748 9.753 1.00 84.12 161 GLU A C 1
ATOM 1266 O O . GLU A 1 161 ? -17.261 13.527 9.569 1.00 84.12 161 GLU A O 1
ATOM 1271 N N . LYS A 1 162 ? -16.108 15.424 9.962 1.00 85.88 162 LYS A N 1
ATOM 1272 C CA . LYS A 1 162 ? -14.782 14.807 10.074 1.00 85.88 162 LYS A CA 1
ATOM 1273 C C . LYS A 1 162 ? -14.157 15.137 11.423 1.00 85.88 162 LYS A C 1
ATOM 1275 O O . LYS A 1 162 ? -13.996 16.307 11.762 1.00 85.88 162 LYS A O 1
ATOM 1280 N N . THR A 1 163 ? -13.730 14.113 12.155 1.00 85.06 163 THR A N 1
ATOM 1281 C CA . THR A 1 163 ? -12.956 14.265 13.397 1.00 85.06 163 THR A CA 1
ATOM 1282 C C . THR A 1 163 ? -11.708 13.394 13.364 1.00 85.06 163 THR A C 1
ATOM 1284 O O . THR A 1 163 ? -11.751 12.263 12.892 1.00 85.06 163 THR A O 1
ATOM 1287 N N . THR A 1 164 ? -10.576 13.903 13.856 1.00 86.00 164 THR A N 1
ATOM 1288 C CA . THR A 1 164 ? -9.318 13.141 13.903 1.00 86.00 164 THR A CA 1
ATOM 1289 C C . THR A 1 164 ? -9.497 11.826 14.660 1.00 86.00 164 THR A C 1
ATOM 1291 O O . THR A 1 164 ? -10.073 11.794 15.750 1.00 86.00 164 THR A O 1
ATOM 1294 N N . ALA A 1 165 ? -8.986 10.738 14.083 1.00 86.06 165 ALA A N 1
ATOM 1295 C CA . ALA A 1 165 ? -9.062 9.428 14.700 1.00 86.06 165 ALA A CA 1
ATOM 1296 C C . ALA A 1 165 ? -8.046 9.284 15.835 1.00 86.06 165 ALA A C 1
ATOM 1298 O O . ALA A 1 165 ? -6.936 9.816 15.795 1.00 86.06 165 ALA A O 1
ATOM 1299 N N . THR A 1 166 ? -8.415 8.508 16.846 1.00 85.62 166 THR A N 1
ATOM 1300 C CA . THR A 1 166 ? -7.532 8.178 17.961 1.00 85.62 166 THR A CA 1
ATOM 1301 C C . THR A 1 166 ? -6.667 6.991 17.566 1.00 85.62 166 THR A C 1
ATOM 1303 O O . THR A 1 166 ? -7.096 5.837 17.628 1.00 85.62 166 THR A O 1
ATOM 1306 N N . VAL A 1 167 ? -5.435 7.279 17.155 1.00 88.75 167 VAL A N 1
ATOM 1307 C CA . VAL A 1 167 ? -4.410 6.255 16.941 1.00 88.75 167 VAL A CA 1
ATOM 1308 C C . VAL A 1 167 ? -3.759 5.954 18.289 1.00 88.75 167 VAL A C 1
ATOM 1310 O O . VAL A 1 167 ? -3.076 6.803 18.854 1.00 88.75 167 VAL A O 1
ATOM 1313 N N . HIS A 1 168 ? -4.002 4.760 18.823 1.00 89.38 168 HIS A N 1
ATOM 1314 C CA . HIS A 1 168 ? -3.498 4.349 20.132 1.00 89.38 168 HIS A CA 1
ATOM 1315 C C . HIS A 1 168 ? -2.029 3.936 20.075 1.00 89.38 168 HIS A C 1
ATOM 1317 O O . HIS A 1 168 ? -1.250 4.257 20.969 1.00 89.38 168 HIS A O 1
ATOM 1323 N N . ASN A 1 169 ? -1.641 3.237 19.008 1.00 90.62 169 ASN A N 1
ATOM 1324 C CA . ASN A 1 169 ? -0.277 2.765 18.838 1.00 90.62 169 ASN A CA 1
ATOM 1325 C C . ASN A 1 169 ? 0.150 2.832 17.366 1.00 90.62 169 ASN A C 1
ATOM 1327 O O . ASN A 1 169 ? -0.605 2.452 16.470 1.00 90.62 169 ASN A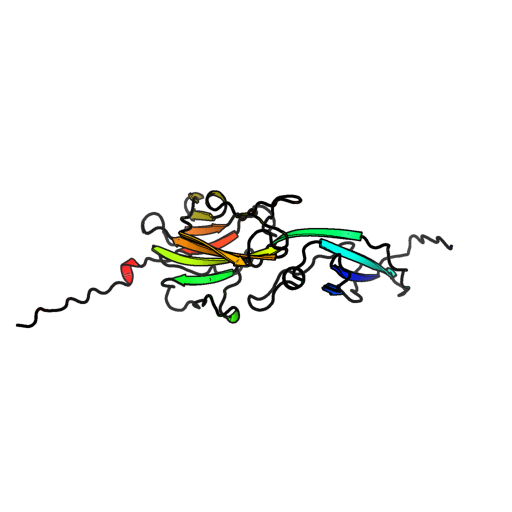 O 1
ATOM 1331 N N . LEU A 1 170 ? 1.382 3.283 17.132 1.00 91.62 170 LEU A N 1
ATOM 1332 C CA . LEU A 1 170 ? 2.061 3.238 15.841 1.00 91.62 170 LEU A CA 1
ATOM 1333 C C . LEU A 1 170 ? 3.383 2.499 16.027 1.00 91.62 170 LEU A C 1
ATOM 1335 O O . LEU A 1 170 ? 4.304 2.996 16.668 1.00 91.62 170 LEU A O 1
ATOM 1339 N N . THR A 1 171 ? 3.484 1.308 15.448 1.00 93.06 171 THR A N 1
ATOM 1340 C CA . THR A 1 171 ? 4.671 0.456 15.561 1.00 93.06 171 THR A CA 1
ATOM 1341 C C . THR A 1 171 ? 5.283 0.213 14.188 1.00 93.06 171 THR A C 1
ATOM 1343 O O . THR A 1 171 ? 4.604 -0.239 13.268 1.00 93.06 171 THR A O 1
ATOM 1346 N N . ALA A 1 172 ? 6.582 0.465 14.051 1.00 93.31 172 ALA A N 1
ATOM 1347 C CA . ALA A 1 172 ? 7.348 0.050 12.884 1.00 93.31 172 ALA A CA 1
ATOM 1348 C C . ALA A 1 172 ? 7.729 -1.431 13.024 1.00 93.31 172 ALA A C 1
ATOM 1350 O O . ALA A 1 172 ? 8.555 -1.790 13.858 1.00 93.31 172 ALA A O 1
ATOM 1351 N N . LEU A 1 173 ? 7.110 -2.295 12.218 1.00 93.00 173 LEU A N 1
ATOM 1352 C CA . LEU A 1 173 ? 7.461 -3.718 12.122 1.00 93.00 173 LEU A CA 1
ATOM 1353 C C . LEU A 1 173 ? 8.697 -3.937 11.245 1.00 93.00 173 LEU A C 1
ATOM 1355 O O . LEU A 1 173 ? 9.416 -4.916 11.416 1.00 93.00 173 LEU A O 1
ATOM 1359 N N . LEU A 1 174 ? 8.933 -3.024 10.301 1.00 93.56 174 LEU A N 1
ATOM 1360 C CA . LEU A 1 174 ? 10.233 -2.832 9.668 1.00 93.56 174 LEU A CA 1
ATOM 1361 C C . LEU A 1 174 ? 10.687 -1.394 9.942 1.00 93.56 174 LEU A C 1
ATOM 1363 O O . LEU A 1 174 ? 9.837 -0.503 9.863 1.00 93.56 174 LEU A O 1
ATOM 1367 N N . PRO A 1 175 ? 11.975 -1.164 10.264 1.00 93.81 175 PRO A N 1
ATOM 1368 C CA . PRO A 1 175 ? 12.450 0.121 10.772 1.00 93.81 175 PRO A CA 1
ATOM 1369 C C . PRO A 1 175 ? 12.173 1.277 9.815 1.00 93.81 175 PRO A C 1
ATOM 1371 O O . PRO A 1 175 ? 12.377 1.118 8.615 1.00 93.81 175 PRO A O 1
ATOM 1374 N N . TRP A 1 176 ? 11.798 2.436 10.360 1.00 94.50 176 TRP A N 1
ATOM 1375 C CA . TRP A 1 176 ? 11.686 3.694 9.618 1.00 94.50 176 TRP A CA 1
ATOM 1376 C C . TRP A 1 176 ? 12.969 4.047 8.859 1.00 94.50 176 TRP A C 1
ATOM 1378 O O . TRP A 1 176 ? 14.072 3.700 9.280 1.00 94.50 176 TRP A O 1
ATOM 1388 N N . GLY A 1 177 ? 12.825 4.780 7.756 1.00 92.50 177 GLY A N 1
ATOM 1389 C CA . GLY A 1 177 ? 13.932 5.202 6.898 1.00 92.50 177 GLY A CA 1
ATOM 1390 C C . GLY A 1 177 ? 14.556 4.063 6.088 1.00 92.50 177 GLY A C 1
ATOM 1391 O O . GLY A 1 177 ? 15.524 4.291 5.366 1.00 92.50 177 GLY A O 1
ATOM 1392 N N . SER A 1 178 ? 14.016 2.844 6.174 1.00 94.38 178 SER A N 1
ATOM 1393 C CA . SER A 1 178 ? 14.471 1.715 5.365 1.00 94.38 178 SER A CA 1
ATOM 1394 C C . SER A 1 178 ? 14.002 1.858 3.919 1.00 94.38 178 SER A C 1
ATOM 1396 O O . SER A 1 178 ? 12.976 2.480 3.650 1.00 94.38 178 SER A O 1
ATOM 1398 N N . ALA A 1 179 ? 14.691 1.189 2.988 1.00 94.19 179 ALA A N 1
ATOM 1399 C CA . ALA A 1 179 ? 14.280 1.106 1.581 1.00 94.19 179 ALA A CA 1
ATOM 1400 C C . ALA A 1 179 ? 12.828 0.630 1.402 1.00 94.19 179 ALA A C 1
ATOM 1402 O O . ALA A 1 179 ? 12.154 1.020 0.454 1.00 94.19 179 ALA A O 1
ATOM 1403 N N . THR A 1 180 ? 12.351 -0.199 2.330 1.00 94.50 180 THR A N 1
ATOM 1404 C CA . THR A 1 180 ? 10.940 -0.551 2.474 1.00 94.50 180 THR A CA 1
ATOM 1405 C C . THR A 1 180 ? 10.578 -0.564 3.946 1.0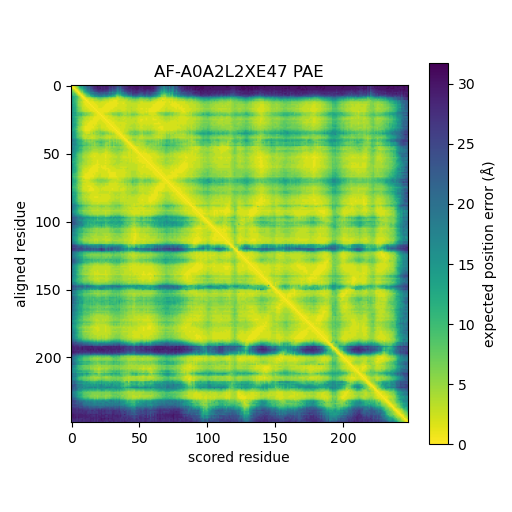0 94.50 180 THR A C 1
ATOM 1407 O O . THR A 1 180 ? 11.323 -1.148 4.737 1.00 94.50 180 THR A O 1
ATOM 1410 N N . ASN A 1 181 ? 9.425 -0.011 4.306 1.00 94.38 181 ASN A N 1
ATOM 1411 C CA . ASN A 1 181 ? 8.947 0.009 5.687 1.00 94.38 181 ASN A CA 1
ATOM 1412 C C . ASN A 1 181 ? 7.662 -0.819 5.802 1.00 94.38 181 ASN A C 1
ATOM 1414 O O . ASN A 1 181 ? 6.997 -1.135 4.807 1.00 94.38 181 ASN A O 1
ATOM 1418 N N . ARG A 1 182 ? 7.328 -1.192 7.036 1.00 94.44 182 ARG A N 1
ATOM 1419 C CA . ARG A 1 182 ? 6.045 -1.789 7.396 1.00 94.44 182 ARG A CA 1
ATOM 1420 C C . ARG A 1 182 ? 5.627 -1.236 8.734 1.00 94.44 182 ARG A C 1
ATOM 1422 O O . ARG A 1 182 ? 6.343 -1.387 9.720 1.00 94.44 182 ARG A O 1
ATOM 1429 N N . LEU A 1 183 ? 4.452 -0.645 8.753 1.00 93.31 183 LEU A N 1
ATOM 1430 C CA . LEU A 1 183 ? 3.907 0.063 9.891 1.00 93.31 183 LEU A CA 1
ATOM 1431 C C . LEU A 1 183 ? 2.635 -0.634 10.334 1.00 93.31 183 LEU A C 1
ATOM 1433 O O . LEU A 1 183 ? 1.890 -1.142 9.501 1.00 93.31 183 LEU A O 1
ATOM 1437 N N . SER A 1 184 ? 2.395 -0.638 11.635 1.00 94.19 184 SER A N 1
ATOM 1438 C CA . SER A 1 184 ? 1.175 -1.113 12.266 1.00 94.19 184 SER A CA 1
ATOM 1439 C C . SER A 1 184 ? 0.538 0.043 13.014 1.00 94.19 184 SER A C 1
ATOM 1441 O O . SER A 1 184 ? 1.154 0.591 13.925 1.00 94.19 184 SER A O 1
ATOM 1443 N N . CYS A 1 185 ? -0.678 0.406 12.620 1.00 93.44 185 CYS A N 1
ATOM 1444 C CA . CYS A 1 185 ? -1.454 1.492 13.208 1.00 93.44 185 CYS A CA 1
ATOM 1445 C C . CYS A 1 185 ? -2.664 0.892 13.925 1.00 93.44 185 CYS A C 1
ATOM 1447 O O . CYS A 1 185 ? -3.528 0.306 13.276 1.00 93.44 185 CYS A O 1
ATOM 1449 N N . GLU A 1 186 ? -2.724 1.024 15.245 1.00 94.12 186 GLU A N 1
ATOM 1450 C CA . GLU A 1 186 ? -3.868 0.614 16.058 1.00 94.12 186 GLU A CA 1
ATOM 1451 C C . GLU A 1 186 ? -4.796 1.807 16.284 1.00 94.12 186 GLU A C 1
ATOM 1453 O O . GLU A 1 186 ? -4.383 2.822 16.847 1.00 94.12 186 GLU A O 1
ATOM 1458 N N . ILE A 1 187 ? -6.049 1.684 15.852 1.00 91.31 187 ILE A N 1
ATOM 1459 C CA . ILE A 1 187 ? -7.059 2.742 15.909 1.00 91.31 187 ILE A CA 1
ATOM 1460 C C . ILE A 1 187 ? -8.273 2.221 16.666 1.00 91.31 187 ILE A C 1
ATOM 1462 O O . ILE A 1 187 ? -8.750 1.115 16.410 1.00 91.31 187 ILE A O 1
ATOM 1466 N N . TRP A 1 188 ? -8.788 3.034 17.580 1.00 88.00 188 TRP A N 1
ATOM 1467 C CA . TRP A 1 188 ? -9.958 2.706 18.390 1.00 88.00 188 TRP A CA 1
ATOM 1468 C C . TRP A 1 188 ? -11.132 3.581 17.998 1.00 88.00 188 TRP A C 1
ATOM 1470 O O . TRP A 1 188 ? -11.058 4.789 18.163 1.00 88.00 188 TRP A O 1
ATOM 1480 N N . SER A 1 189 ? -12.227 2.988 17.528 1.00 82.44 189 SER A N 1
ATOM 1481 C CA . SER A 1 189 ? -13.461 3.740 17.264 1.00 82.44 189 SER A CA 1
ATOM 1482 C C . SER A 1 189 ? -14.002 4.411 18.533 1.00 82.44 189 SER A C 1
ATOM 1484 O O . SER A 1 189 ? -13.802 3.925 19.647 1.00 82.44 189 SER A O 1
ATOM 1486 N N . ARG A 1 190 ? -14.710 5.537 18.376 1.00 76.00 190 ARG A N 1
ATOM 1487 C CA . ARG A 1 190 ? -15.258 6.285 19.519 1.00 76.00 190 ARG A CA 1
ATOM 1488 C C . ARG A 1 190 ? -16.373 5.489 20.225 1.00 76.00 190 ARG A C 1
ATOM 1490 O O . ARG A 1 190 ? -17.136 4.790 19.558 1.00 76.00 190 ARG A O 1
ATOM 1497 N N . PRO A 1 191 ? -16.494 5.601 21.562 1.00 63.69 191 PRO A N 1
ATOM 1498 C CA . PRO A 1 191 ? -17.504 4.883 22.345 1.00 63.69 191 PRO A CA 1
ATOM 1499 C C . PRO A 1 191 ? -18.893 5.541 22.328 1.00 63.69 191 PRO A C 1
ATOM 1501 O O . PRO A 1 191 ? -19.870 4.920 22.741 1.00 63.69 191 PRO A O 1
ATOM 1504 N N . GLU A 1 192 ? -18.995 6.797 21.892 1.00 62.94 192 GLU A N 1
ATOM 1505 C CA . GLU A 1 192 ? -20.241 7.566 21.865 1.00 62.94 192 GLU A CA 1
ATOM 1506 C C . GLU A 1 192 ? -21.163 7.039 20.749 1.00 62.94 192 GLU A C 1
ATOM 1508 O O . GLU A 1 192 ? -21.077 7.455 19.595 1.00 62.94 192 GLU A O 1
ATOM 1513 N N . VAL A 1 193 ? -22.066 6.120 21.110 1.00 49.62 193 VAL A N 1
ATOM 1514 C CA . VAL A 1 193 ? -23.071 5.473 20.232 1.00 49.62 193 VAL A CA 1
ATOM 1515 C C . VAL A 1 193 ? -23.961 6.475 19.471 1.00 49.62 193 VAL A C 1
ATOM 1517 O O . VAL A 1 193 ? -24.608 6.105 18.502 1.00 49.62 193 VAL A O 1
ATOM 1520 N N . ILE A 1 194 ? -23.987 7.747 19.879 1.00 48.50 194 ILE A N 1
ATOM 1521 C CA . ILE A 1 194 ? -24.814 8.795 19.260 1.00 48.50 194 ILE A CA 1
ATOM 1522 C C . ILE A 1 194 ? -24.136 9.423 18.028 1.00 48.50 194 ILE A C 1
ATOM 1524 O O . ILE A 1 194 ? -24.834 9.833 17.109 1.00 48.50 194 ILE A O 1
ATOM 1528 N N . ILE A 1 195 ? -22.799 9.468 17.980 1.00 48.84 195 ILE A N 1
ATOM 1529 C CA . ILE A 1 195 ? -22.045 9.995 16.822 1.00 48.84 195 ILE A CA 1
ATOM 1530 C C . ILE A 1 195 ? -21.615 8.845 15.902 1.00 48.84 195 ILE A C 1
ATOM 1532 O O . ILE A 1 195 ? -21.561 8.996 14.686 1.00 48.84 195 ILE A O 1
ATOM 1536 N N . ALA A 1 196 ? -21.364 7.665 16.474 1.00 50.78 196 ALA A N 1
ATOM 1537 C CA . ALA A 1 196 ? -21.040 6.453 15.736 1.00 50.78 196 ALA A CA 1
ATOM 1538 C C . ALA A 1 196 ? -22.310 5.693 15.313 1.00 50.78 196 ALA A C 1
ATOM 1540 O O . ALA A 1 196 ? -22.518 4.547 15.712 1.00 50.78 196 ALA A O 1
ATOM 1541 N N . GLY A 1 197 ? -23.190 6.344 14.547 1.00 55.59 197 GLY A N 1
ATOM 1542 C CA . GLY A 1 197 ? -24.248 5.629 13.831 1.00 55.59 197 GLY A CA 1
ATOM 1543 C C . GLY A 1 197 ? -23.647 4.632 12.830 1.00 55.59 197 GLY A C 1
ATOM 1544 O O . GLY A 1 197 ? -22.460 4.702 12.508 1.00 55.59 197 GLY A O 1
ATOM 1545 N N . ASP A 1 198 ? -24.468 3.749 12.256 1.00 62.69 198 ASP A N 1
ATOM 1546 C CA . ASP A 1 198 ? -24.054 2.786 11.210 1.00 62.69 198 ASP A CA 1
ATOM 1547 C C . ASP A 1 198 ? -23.460 3.454 9.937 1.00 62.69 198 ASP A C 1
ATOM 1549 O O . ASP A 1 198 ? -23.069 2.779 8.983 1.00 62.69 198 ASP A O 1
ATOM 1553 N N . ALA A 1 199 ? -23.386 4.789 9.907 1.00 68.00 199 ALA A N 1
ATOM 1554 C CA . ALA A 1 199 ? -22.833 5.624 8.849 1.00 68.00 199 ALA A CA 1
ATOM 1555 C C . ALA A 1 199 ? -21.395 6.128 9.113 1.00 68.00 199 ALA A C 1
ATOM 1557 O O . ALA A 1 199 ? -20.863 6.859 8.278 1.00 68.00 199 ALA A O 1
ATOM 1558 N N . THR A 1 200 ? -20.741 5.779 10.230 1.00 82.88 200 THR A N 1
ATOM 1559 C CA . THR A 1 200 ? -19.359 6.222 10.493 1.00 82.88 200 THR A CA 1
ATOM 1560 C C . THR A 1 200 ? -18.323 5.286 9.873 1.00 82.88 200 THR A C 1
ATOM 1562 O O . THR A 1 200 ? -18.326 4.077 10.103 1.00 82.88 200 THR A O 1
ATOM 1565 N N . VAL A 1 201 ? -17.365 5.856 9.145 1.00 87.38 201 VAL A N 1
ATOM 1566 C CA . VAL A 1 201 ? -16.201 5.158 8.585 1.00 87.38 201 VAL A CA 1
ATOM 1567 C C . VAL A 1 201 ? -14.900 5.743 9.118 1.00 87.38 201 VAL A C 1
ATOM 1569 O O . VAL A 1 201 ? -14.762 6.952 9.298 1.00 87.38 201 VAL A O 1
ATOM 1572 N N . ILE A 1 202 ? -13.925 4.872 9.364 1.00 88.12 202 ILE A N 1
ATOM 1573 C CA . ILE A 1 202 ? -12.531 5.263 9.555 1.00 88.12 202 ILE A CA 1
ATOM 1574 C C . ILE A 1 202 ? -11.940 5.467 8.167 1.00 88.12 202 ILE A C 1
ATOM 1576 O O . ILE A 1 202 ? -11.871 4.522 7.378 1.00 88.12 202 ILE A O 1
ATOM 1580 N N . ARG A 1 203 ? -11.495 6.687 7.889 1.00 87.62 203 ARG A N 1
ATOM 1581 C CA . ARG A 1 203 ? -10.798 7.058 6.661 1.00 87.62 203 ARG A CA 1
ATOM 1582 C C . ARG A 1 203 ? -9.328 7.302 6.916 1.00 87.62 203 ARG A C 1
ATOM 1584 O O . ARG A 1 203 ? -8.938 7.723 8.006 1.00 87.62 203 ARG A O 1
ATOM 1591 N N . ALA A 1 204 ? -8.533 7.058 5.884 1.00 86.12 204 ALA A N 1
ATOM 1592 C CA . ALA A 1 204 ? -7.123 7.373 5.870 1.00 86.12 204 ALA A CA 1
ATOM 1593 C C . ALA A 1 204 ? -6.774 8.290 4.693 1.00 86.12 204 ALA A C 1
ATOM 1595 O O . ALA A 1 204 ? -7.154 8.016 3.557 1.00 86.12 204 ALA A O 1
ATOM 1596 N N . LEU A 1 205 ? -6.013 9.344 4.975 1.00 86.50 205 LEU A N 1
ATOM 1597 C CA . LEU A 1 205 ? -5.358 10.205 3.991 1.00 86.50 205 LEU A CA 1
ATOM 1598 C C . LEU A 1 205 ? -3.862 10.082 4.245 1.00 86.50 205 LEU A C 1
ATOM 1600 O O . LEU A 1 205 ? -3.290 10.899 4.949 1.00 86.50 205 LEU A O 1
ATOM 1604 N N . LEU A 1 206 ? -3.247 8.988 3.800 1.00 86.19 206 LEU A N 1
ATOM 1605 C CA . LEU A 1 206 ? -1.890 8.679 4.239 1.00 86.19 206 LEU A CA 1
ATOM 1606 C C . LEU A 1 206 ? -0.842 9.475 3.460 1.00 86.19 206 LEU A C 1
ATOM 1608 O O . LEU A 1 206 ? -0.624 9.241 2.268 1.00 86.19 206 LEU A O 1
ATOM 1612 N N . GLU A 1 207 ? -0.129 10.322 4.192 1.00 90.12 207 GLU A N 1
ATOM 1613 C CA . GLU A 1 207 ? 1.087 10.990 3.749 1.00 90.12 207 GLU A CA 1
ATOM 1614 C C . GLU A 1 207 ? 2.227 10.696 4.731 1.00 90.12 207 GLU A C 1
ATOM 1616 O O . GLU A 1 207 ? 2.111 10.929 5.935 1.00 90.12 207 GLU A O 1
ATOM 1621 N N . GLY A 1 208 ? 3.321 10.129 4.229 1.00 90.50 208 GLY A N 1
ATOM 1622 C CA . GLY A 1 208 ? 4.543 9.869 4.982 1.00 90.50 208 GLY A CA 1
ATOM 1623 C C . GLY A 1 208 ? 5.616 10.898 4.649 1.00 90.50 208 GLY A C 1
ATOM 1624 O O . GLY A 1 208 ? 5.762 11.291 3.495 1.00 90.50 208 GLY A O 1
ATOM 1625 N N . THR A 1 209 ? 6.403 11.305 5.641 1.00 92.88 209 THR A N 1
ATOM 1626 C CA . THR A 1 209 ? 7.538 12.207 5.403 1.00 92.88 209 THR A CA 1
ATOM 1627 C C . THR A 1 209 ? 8.778 11.415 5.017 1.00 92.88 209 THR A C 1
ATOM 1629 O O . THR A 1 209 ? 8.994 10.300 5.507 1.00 92.88 209 THR A O 1
ATOM 1632 N N . THR A 1 210 ? 9.601 11.993 4.152 1.00 92.88 210 THR A N 1
ATOM 1633 C CA . THR A 1 210 ? 10.863 11.408 3.701 1.00 92.88 210 THR A CA 1
ATOM 1634 C C . THR A 1 210 ? 11.981 12.441 3.784 1.00 92.88 210 THR A C 1
ATOM 1636 O O . THR A 1 210 ? 11.754 13.647 3.709 1.00 92.88 210 THR A O 1
ATOM 1639 N N . SER A 1 211 ? 13.217 11.973 3.934 1.00 88.19 211 SER A N 1
ATOM 1640 C CA . SER A 1 211 ? 14.419 12.809 3.869 1.00 88.19 211 SER A CA 1
ATOM 1641 C C . SER A 1 211 ? 14.974 12.941 2.447 1.00 88.19 211 SER A C 1
ATOM 1643 O O . SER A 1 211 ? 16.013 13.566 2.248 1.00 88.19 211 SER A O 1
ATOM 1645 N N . VAL A 1 212 ? 14.332 12.297 1.469 1.00 87.38 212 VAL A N 1
ATOM 1646 C CA . VAL A 1 212 ? 14.723 12.271 0.055 1.00 87.38 212 VAL A CA 1
ATOM 1647 C C . VAL A 1 212 ? 13.478 12.390 -0.817 1.00 87.38 212 VAL A C 1
ATOM 1649 O O . VAL A 1 212 ? 12.443 11.805 -0.499 1.00 87.38 212 VAL A O 1
ATOM 1652 N N . GLY A 1 213 ? 13.588 13.123 -1.924 1.00 83.81 213 GLY A N 1
ATOM 1653 C CA . GLY A 1 213 ? 12.473 13.341 -2.844 1.00 83.81 213 GLY A CA 1
ATOM 1654 C C . GLY A 1 213 ? 11.285 14.066 -2.198 1.00 83.81 213 GLY A C 1
ATOM 1655 O O . GLY A 1 213 ? 11.457 14.888 -1.301 1.00 83.81 213 GLY A O 1
ATOM 1656 N N . ASN A 1 214 ? 10.085 13.764 -2.692 1.00 86.12 214 ASN A N 1
ATOM 1657 C CA . ASN A 1 214 ? 8.820 14.264 -2.148 1.00 86.12 214 ASN A CA 1
ATOM 1658 C C . ASN A 1 214 ? 8.268 13.315 -1.074 1.00 86.12 214 ASN A C 1
ATOM 1660 O O . ASN A 1 214 ? 8.694 12.162 -0.978 1.00 86.12 214 ASN A O 1
ATOM 1664 N N . ASN A 1 215 ? 7.264 13.785 -0.327 1.00 88.88 215 ASN A N 1
ATOM 1665 C CA . ASN A 1 215 ? 6.528 12.961 0.629 1.00 88.88 215 ASN A CA 1
ATOM 1666 C C . ASN A 1 215 ? 5.961 11.690 -0.030 1.00 88.88 215 ASN A C 1
ATOM 1668 O O . ASN A 1 215 ? 5.596 11.662 -1.208 1.00 88.88 215 ASN A O 1
ATOM 1672 N N . ALA A 1 216 ? 5.889 10.616 0.752 1.00 89.56 216 ALA A N 1
ATOM 1673 C CA . ALA A 1 216 ? 5.314 9.356 0.317 1.00 89.56 216 ALA A CA 1
ATOM 1674 C C . ALA A 1 216 ? 3.791 9.440 0.400 1.00 89.56 216 ALA A C 1
ATOM 1676 O O . ALA A 1 216 ? 3.228 9.518 1.490 1.00 89.56 216 ALA A O 1
ATOM 1677 N N . HIS A 1 217 ? 3.120 9.359 -0.742 1.00 86.00 217 HIS A N 1
ATOM 1678 C CA . HIS A 1 217 ? 1.662 9.330 -0.798 1.00 86.00 217 HIS A CA 1
ATOM 1679 C C . HIS A 1 217 ? 1.158 7.913 -1.063 1.00 86.00 217 HIS A C 1
ATOM 1681 O O . HIS A 1 217 ? 1.835 7.095 -1.697 1.00 86.00 217 HIS A O 1
ATOM 1687 N N . LEU A 1 218 ? -0.052 7.614 -0.589 1.00 82.06 218 LEU A N 1
ATOM 1688 C CA . LEU A 1 218 ? -0.764 6.419 -1.025 1.00 82.06 218 LEU A CA 1
ATOM 1689 C C . LEU A 1 218 ? -1.060 6.509 -2.528 1.00 82.06 218 LEU A C 1
ATOM 1691 O O . LEU A 1 218 ? -1.520 7.539 -3.017 1.00 82.06 218 LEU A O 1
ATOM 1695 N N . ARG A 1 219 ? -0.827 5.417 -3.266 1.00 70.06 219 ARG A N 1
ATOM 1696 C CA . ARG A 1 219 ? -1.101 5.334 -4.712 1.00 70.06 219 ARG A CA 1
ATOM 1697 C C . ARG A 1 219 ? -2.608 5.241 -5.009 1.00 70.06 219 ARG A C 1
ATOM 1699 O O . ARG A 1 219 ? -3.102 4.206 -5.451 1.00 70.06 219 ARG A O 1
ATOM 1706 N N . VAL A 1 220 ? -3.325 6.331 -4.770 1.00 67.38 220 VAL A N 1
ATOM 1707 C CA . VAL A 1 220 ? -4.753 6.519 -5.059 1.00 67.38 220 VAL A CA 1
ATOM 1708 C C . VAL A 1 220 ? -4.949 7.698 -5.997 1.00 67.38 220 VAL A C 1
ATOM 1710 O O . VAL A 1 220 ? -4.162 8.640 -5.994 1.00 67.38 220 VAL A O 1
ATOM 1713 N N . SER A 1 221 ? -5.991 7.654 -6.823 1.00 62.97 221 SER A N 1
ATOM 1714 C CA . SER A 1 221 ? -6.457 8.855 -7.515 1.00 62.97 221 SER A CA 1
ATOM 1715 C C . SER A 1 221 ? -7.032 9.840 -6.495 1.00 62.97 221 SER A C 1
ATOM 1717 O O . SER A 1 221 ? -7.606 9.421 -5.486 1.00 62.97 221 SER A O 1
ATOM 1719 N N . ALA A 1 222 ? -6.908 11.142 -6.760 1.00 57.06 222 ALA A N 1
ATOM 1720 C CA . ALA A 1 222 ? -7.570 12.175 -5.964 1.00 57.06 222 ALA A CA 1
ATOM 1721 C C . ALA A 1 222 ? -9.061 11.809 -5.745 1.00 57.06 222 ALA A C 1
ATOM 1723 O O . ALA A 1 222 ? -9.700 11.347 -6.697 1.00 57.06 222 ALA A O 1
ATOM 1724 N N . PRO A 1 223 ? -9.615 11.958 -4.522 1.00 58.78 223 PRO A N 1
ATOM 1725 C CA . PRO A 1 223 ? -9.157 12.823 -3.423 1.00 58.78 223 PRO A CA 1
ATOM 1726 C C . PRO A 1 223 ? -8.129 12.220 -2.441 1.00 58.78 223 PRO A C 1
ATOM 1728 O O . PRO A 1 223 ? -7.919 12.786 -1.378 1.00 58.78 223 PRO A O 1
ATOM 1731 N N . TYR A 1 224 ? -7.466 11.109 -2.773 1.00 68.62 224 TYR A N 1
ATOM 1732 C CA . TYR A 1 224 ? -6.430 10.457 -1.949 1.00 68.62 224 TYR A CA 1
ATOM 1733 C C . TYR A 1 224 ? -6.885 9.913 -0.578 1.00 68.62 224 TYR A C 1
ATOM 1735 O O . TYR A 1 224 ? -6.098 9.291 0.137 1.00 68.62 224 TYR A O 1
ATOM 1743 N N . ASP A 1 225 ? -8.163 10.086 -0.249 1.00 78.62 225 ASP A N 1
ATOM 1744 C CA . ASP A 1 225 ? -8.832 9.475 0.890 1.00 78.62 225 ASP A CA 1
ATOM 1745 C C . ASP A 1 225 ? -9.213 8.021 0.580 1.00 78.62 225 ASP A C 1
ATOM 1747 O O . ASP A 1 225 ? -9.733 7.716 -0.497 1.00 78.62 225 ASP A O 1
ATOM 1751 N N . ILE A 1 226 ? -9.023 7.127 1.548 1.00 84.94 226 ILE A N 1
ATOM 1752 C CA . ILE A 1 226 ? -9.503 5.747 1.475 1.00 84.94 226 ILE A CA 1
ATOM 1753 C C . ILE A 1 226 ? -10.312 5.379 2.713 1.00 84.94 226 ILE A C 1
ATOM 1755 O O . ILE A 1 226 ? -9.907 5.650 3.843 1.00 84.94 226 ILE A O 1
ATOM 1759 N N . ASP A 1 227 ? -11.448 4.726 2.496 1.00 87.31 227 ASP A N 1
ATOM 1760 C CA . ASP A 1 227 ? -12.209 4.098 3.567 1.00 87.31 227 ASP A CA 1
ATOM 1761 C C . ASP A 1 227 ? -11.501 2.816 4.030 1.00 87.31 227 ASP A C 1
ATOM 1763 O O . ASP A 1 227 ? -11.157 1.952 3.225 1.00 87.31 227 ASP A O 1
ATOM 1767 N N . VAL A 1 228 ? -11.275 2.688 5.336 1.00 88.50 228 VAL A N 1
ATOM 1768 C CA . VAL A 1 228 ? -10.543 1.564 5.938 1.00 88.50 228 VAL A CA 1
ATOM 1769 C C . VAL A 1 228 ? -11.497 0.574 6.589 1.00 88.50 228 VAL A C 1
ATOM 1771 O O . VAL A 1 228 ? -11.378 -0.628 6.373 1.00 88.50 228 VAL A O 1
ATOM 1774 N N . ALA A 1 229 ? -12.407 1.068 7.426 1.00 88.88 229 ALA A N 1
ATOM 1775 C CA . ALA A 1 229 ? -13.321 0.245 8.206 1.00 88.88 229 ALA A CA 1
ATOM 1776 C C . ALA A 1 229 ? -14.610 1.012 8.494 1.00 88.88 229 ALA A C 1
ATOM 1778 O O . ALA A 1 229 ? -14.581 2.230 8.667 1.00 88.88 229 ALA A O 1
ATOM 1779 N N . GLN A 1 230 ? -15.727 0.298 8.584 1.00 88.69 230 GLN A N 1
ATOM 1780 C CA . GLN A 1 230 ? -17.022 0.865 8.952 1.00 88.69 230 GLN A CA 1
ATOM 1781 C C . GLN A 1 230 ? -17.348 0.518 10.400 1.00 88.69 230 GLN A C 1
ATOM 1783 O O . GLN A 1 230 ? -17.188 -0.629 10.821 1.00 88.69 230 GLN A O 1
ATOM 1788 N N . VAL A 1 231 ? -17.828 1.494 11.162 1.00 85.56 231 VAL A N 1
ATOM 1789 C CA . VAL A 1 231 ? -18.386 1.237 12.486 1.00 85.56 231 VAL A CA 1
ATOM 1790 C C . VAL A 1 231 ? -19.823 0.744 12.310 1.00 85.56 231 VAL A C 1
ATOM 1792 O O . VAL A 1 231 ? -20.632 1.413 11.675 1.00 85.56 231 VAL A O 1
ATOM 1795 N N . LEU A 1 232 ? -20.129 -0.446 12.826 1.00 82.00 232 LEU A N 1
ATOM 1796 C CA . LEU A 1 232 ? -21.460 -1.046 12.783 1.00 82.00 232 LEU A CA 1
ATOM 1797 C C . LEU A 1 232 ? -21.830 -1.600 14.159 1.00 82.00 232 LEU A C 1
ATOM 1799 O O . LEU A 1 232 ? -21.181 -2.521 14.668 1.00 82.00 232 LEU A O 1
ATOM 1803 N N . GLY A 1 233 ? -22.910 -1.071 14.730 1.00 74.31 233 GLY A N 1
ATOM 1804 C CA . GLY A 1 233 ? -23.366 -1.436 16.066 1.00 74.31 233 GLY A CA 1
ATOM 1805 C C . GLY A 1 233 ? -22.397 -1.043 17.186 1.00 74.31 233 GLY A C 1
ATOM 1806 O O . GLY A 1 233 ? -21.413 -0.324 17.000 1.00 74.31 233 GLY A O 1
ATOM 1807 N N . THR A 1 234 ? -22.678 -1.525 18.395 1.00 73.75 234 THR A N 1
ATOM 1808 C CA . THR A 1 234 ? -21.949 -1.134 19.604 1.00 73.75 234 THR A CA 1
ATOM 1809 C C . THR A 1 234 ? -21.496 -2.336 20.420 1.00 73.75 234 THR A C 1
ATOM 1811 O O . THR A 1 234 ? -22.200 -3.336 20.519 1.00 73.75 234 THR A O 1
ATOM 1814 N N . SER A 1 235 ? -20.323 -2.232 21.048 1.00 70.12 235 SER A N 1
ATOM 1815 C CA . SER A 1 235 ? -19.862 -3.227 22.025 1.00 70.12 235 SER A CA 1
ATOM 1816 C C . SER A 1 235 ? -20.716 -3.248 23.303 1.00 70.12 235 SER A C 1
ATOM 1818 O O . SER A 1 235 ? -20.690 -4.230 24.044 1.00 70.12 235 SER A O 1
ATOM 1820 N N . TYR A 1 236 ? -21.542 -2.219 23.542 1.00 68.88 236 TYR A N 1
ATOM 1821 C CA . TYR A 1 236 ? -22.475 -2.189 24.672 1.00 68.88 236 TYR A CA 1
ATOM 1822 C C . TYR A 1 236 ? -23.611 -3.216 24.578 1.00 68.88 236 TYR A C 1
ATOM 1824 O O . TYR A 1 236 ? -24.341 -3.383 25.546 1.00 68.88 236 TYR A O 1
ATOM 1832 N N . THR A 1 237 ? -23.806 -3.913 23.463 1.00 66.06 237 THR A N 1
ATOM 1833 C CA . THR A 1 237 ? -24.795 -5.004 23.404 1.00 66.06 237 THR A CA 1
ATOM 1834 C C . THR A 1 237 ? -24.188 -6.374 23.700 1.00 66.06 237 THR A C 1
ATOM 1836 O O . THR A 1 237 ? -24.928 -7.347 23.798 1.00 66.06 237 THR A O 1
ATOM 1839 N N . ASP A 1 238 ? -22.862 -6.465 23.858 1.00 66.69 238 ASP A N 1
ATOM 1840 C CA . ASP A 1 238 ? -22.151 -7.745 23.989 1.00 66.69 238 ASP A CA 1
ATOM 1841 C C . ASP A 1 238 ? -21.743 -8.097 25.426 1.00 66.69 238 ASP A C 1
ATOM 1843 O O . ASP A 1 238 ? -21.226 -9.189 25.668 1.00 66.69 238 ASP A O 1
ATOM 1847 N N . TRP A 1 239 ? -21.922 -7.193 26.394 1.00 60.09 239 TRP A N 1
ATOM 1848 C CA . TRP A 1 239 ? -21.564 -7.484 27.781 1.00 60.09 239 TRP A CA 1
ATOM 1849 C C . TRP A 1 239 ? -22.707 -8.209 28.492 1.00 60.09 239 TRP A C 1
ATOM 1851 O O . TRP A 1 239 ? -23.824 -7.711 28.610 1.00 60.09 239 TRP A O 1
ATOM 1861 N N . SER A 1 240 ? -22.402 -9.388 29.028 1.00 59.94 240 SER A N 1
ATOM 1862 C CA . SER A 1 240 ? -23.230 -10.069 30.022 1.00 59.94 240 SER A CA 1
ATOM 1863 C C . SER A 1 240 ? -22.604 -9.889 31.403 1.00 59.94 240 SER A C 1
ATOM 1865 O O . SER A 1 240 ? -21.443 -10.251 31.608 1.00 59.94 240 SER A O 1
ATOM 1867 N N . VAL A 1 241 ? -23.358 -9.369 32.371 1.00 62.41 241 VAL A N 1
ATOM 1868 C CA . VAL A 1 241 ? -22.908 -9.315 33.770 1.00 62.41 241 VAL A CA 1
ATOM 1869 C C . VAL A 1 241 ? -23.098 -10.687 34.406 1.00 62.41 241 VAL A C 1
ATOM 1871 O O . VAL A 1 241 ? -24.223 -11.170 34.515 1.00 62.41 241 VAL A O 1
ATOM 1874 N N . VAL A 1 242 ? -22.012 -11.300 34.880 1.00 64.56 242 VAL A N 1
ATOM 1875 C CA . VAL A 1 242 ? -22.089 -12.494 35.731 1.00 64.56 242 VAL A CA 1
ATOM 1876 C C . VAL A 1 242 ? -21.993 -12.055 37.186 1.00 64.56 242 VAL A C 1
ATOM 1878 O O . VAL A 1 242 ? -20.914 -11.754 37.696 1.00 64.56 242 VAL A O 1
ATOM 1881 N N . LEU A 1 243 ? -23.135 -12.012 37.870 1.00 66.06 243 LEU A N 1
ATOM 1882 C CA . LEU A 1 243 ? -23.175 -11.762 39.307 1.00 66.06 243 LEU A CA 1
ATOM 1883 C C . LEU A 1 243 ? -22.716 -13.023 40.047 1.00 66.06 243 LEU A C 1
ATOM 1885 O O . LEU A 1 243 ? -23.406 -14.042 40.062 1.00 66.06 243 LEU A O 1
ATOM 1889 N N . LYS A 1 244 ? -21.540 -12.967 40.678 1.00 66.81 244 LYS A N 1
ATOM 1890 C CA . LYS A 1 244 ? -21.067 -14.040 41.558 1.00 66.81 244 LYS A CA 1
ATOM 1891 C C . LYS A 1 244 ? -21.717 -13.880 42.933 1.00 66.81 244 LYS A C 1
ATOM 1893 O O . LYS A 1 244 ? -21.356 -12.979 43.687 1.00 66.81 244 LYS A O 1
ATOM 1898 N N . GLY A 1 245 ? -22.665 -14.759 43.255 1.00 69.56 245 GLY A N 1
ATOM 1899 C CA . GLY A 1 245 ? -23.254 -14.837 44.593 1.00 69.56 245 GLY A CA 1
ATOM 1900 C C . GLY A 1 245 ? -22.190 -15.085 45.669 1.00 69.56 245 GLY A C 1
ATOM 1901 O O . GLY A 1 245 ? -21.205 -15.797 45.443 1.00 69.56 245 GLY A O 1
ATOM 1902 N N . ARG A 1 246 ? -22.377 -14.481 46.847 1.00 62.56 246 ARG A N 1
ATOM 1903 C CA . ARG A 1 246 ? -21.539 -14.730 48.026 1.00 62.56 246 ARG A CA 1
ATOM 1904 C C . ARG A 1 246 ? -21.784 -16.175 48.479 1.00 62.56 246 ARG A C 1
ATOM 1906 O O . ARG A 1 246 ? -22.937 -16.575 48.612 1.00 62.56 246 ARG A O 1
ATOM 1913 N N . LYS A 1 247 ? -20.724 -16.967 48.683 1.00 64.75 247 LYS A N 1
ATOM 1914 C CA . LYS A 1 247 ? -20.855 -18.247 49.399 1.00 64.75 247 LYS A CA 1
ATOM 1915 C C . LYS A 1 247 ? -21.273 -17.917 50.834 1.00 64.75 247 LYS A C 1
ATOM 1917 O O . LYS A 1 247 ? -20.556 -17.153 51.481 1.00 64.75 247 LYS A O 1
ATOM 1922 N N . ASN A 1 248 ? -22.420 -18.441 51.263 1.00 58.91 248 ASN A N 1
ATOM 1923 C CA . ASN A 1 248 ? -22.779 -18.511 52.679 1.00 58.91 248 ASN A CA 1
ATOM 1924 C C . ASN A 1 248 ? -21.904 -19.555 53.370 1.00 58.91 248 ASN A C 1
ATOM 1926 O O . ASN A 1 248 ? -21.654 -20.604 52.730 1.00 58.91 248 ASN A O 1
#

InterPro domains:
  IPR013783 Immunoglobulin-like fold [G3DSA:2.60.40.10] (2-85)
  IPR061277 Rha78A-like, N-terminal immunoglobulin domain [PF25788] (7-85)

Radius of gyration: 23.6 Å; Cα contacts (8 Å, |Δi|>4): 586; chains: 1; bounding box: 48×34×95 Å

pLDDT: mean 84.35, std 12.71, range [39.09, 97.25]

Sequence (248 aa):
MDTHYDSGNRQYAYQIPFSTRTGMSVMDTGMVISSGQSYVYPKAATPVSPSVWWNSRAWQYGWRIKVWDAWGLESPWSNGQDFEIIALERLRVSKIGNPPNGQPVPVLNDPATHIMIDYGTNPLPKIKANGMVVILVDSIGPVNTLPLGINFYYHDISTGEKTTATVHNLTALLPWGSATNRLSCEIWSRPEVIIAGDATVIRALLEGTTSVGNNAHLRVSAPYDIDVAQVLGTSYTDWSVVLKGRKN

Foldseek 3Di:
DDPPPDPQWAFQWKKKWKAAPVRHTLDIPPTGGDSDPDDDQDADPALVDHGSQLVNQAFKMKMWMWTATPVRDIDPIDPIDIDGFWAKGFKWWQAKFAFPPPDQGHHNPDSRSIGTQDPDDDDAGEHAAQIKIKIKIKTAAQFAF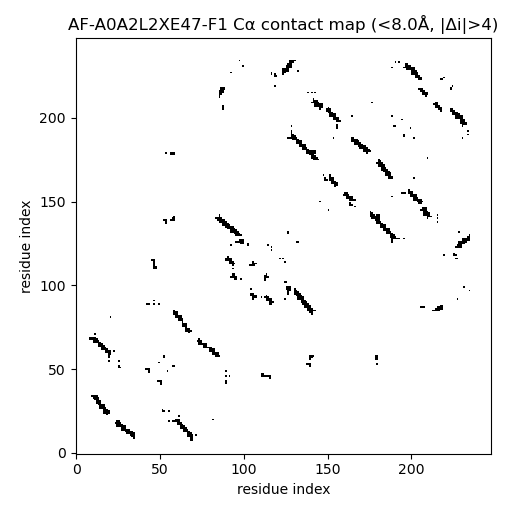KDQQQFKWKAQQVPRDTDGWDFPDKDWPPDHGGRMTMIITMTTHHQPCVRQAQRIFMKGQTWTDHPDDDIHAHPDDPVSIGTHYTHDHHPVVVDDDDDDDDDD

Nearest PDB structures (foldseek):
  7qng-assembly1_A  TM=3.202E-01  e=5.531E-03  Homo sapiens
  8d3t-assembly1_A  TM=4.592E-01  e=1.069E-01  Populus trichocarpa
  1nug-assembly2_B  TM=2.511E-01  e=3.071E-02  Homo sapiens
  3ml6-assembly6_F  TM=1.665E-01  e=5.078E-01  Mus musculus
  3ml6-assembly3_C  TM=1.700E-01  e=1.767E+00  Mus musculus

Organism: NCBI:txid1898651

Mean predicted aligned error: 8.25 Å